Protein AF-A0PVQ9-F1 (afdb_monomer_lite)

Radius of gyration: 26.19 Å; chains: 1; bounding box: 57×42×84 Å

InterPro domains:
  IPR013024 Gamma-glutamyl cyclotransferase-like [cd06661] (8-103)
  IPR017939 Gamma-glutamylcyclotransferase [PTHR12935] (3-142)
  IPR036568 Gamma-glutamyl cyclotransferase-like superfamily [SSF110857] (5-133)
  IPR036661 Luciferase-like domain superfamily [G3DSA:3.20.20.30] (182-345)
  IPR036661 Luciferase-like domain superfamily [SSF51679] (188-334)

Sequence (345 aa):
MLTGRHLYFAYGSNLCVRQMSVRCPDASDPRPAVLSDHDWLINERGVATVEPLTGGQVHGVLWQISDRDLATLDSAEGLPVRYRRDLLCVRTHDGPTTAWVYIDHRITPGPPRPEYLNRVIDGALHHGLPQRWIDFLHRWDPVHWLQPVSAAASGAGPQSLSALLSEPGLSEISQLRSRFGFLAIHGGGARVDYLEHMTAYVKQHHPTVPILIAGNGNRVMTLAAQQANIVGLTGSNVHGADDPLAERVDFVRRAAGDRFDALELNLAITALPNEGETAPDLAMTRRYAPELSDEQILALHSVLGGSPREIADTLAGYRDIYGVTSFTVQDNHLDNFAKVIAELR

Structure (mmCIF, N/CA/C/O backbone):
data_AF-A0PVQ9-F1
#
_entry.id   AF-A0PVQ9-F1
#
loop_
_atom_site.group_PDB
_atom_site.id
_atom_site.type_symbol
_atom_site.label_atom_id
_atom_site.label_alt_id
_atom_site.label_comp_id
_atom_site.label_asym_id
_atom_site.label_entity_id
_atom_site.label_seq_id
_atom_site.pdbx_PDB_ins_code
_atom_site.Cartn_x
_atom_site.Cartn_y
_atom_site.Cartn_z
_atom_site.occupancy
_atom_site.B_iso_or_equiv
_atom_site.auth_seq_id
_atom_site.auth_comp_id
_atom_site.auth_asym_id
_atom_site.auth_atom_id
_atom_site.pdbx_PDB_model_num
ATOM 1 N N . MET A 1 1 ? 29.503 -1.578 -45.364 1.00 37.62 1 MET A N 1
ATOM 2 C CA . MET A 1 1 ? 28.743 -2.550 -44.552 1.00 37.62 1 MET A CA 1
ATOM 3 C C . MET A 1 1 ? 27.787 -1.733 -43.706 1.00 37.62 1 MET A C 1
ATOM 5 O O . MET A 1 1 ? 28.258 -0.814 -43.051 1.00 37.62 1 MET A O 1
ATOM 9 N N . LEU A 1 2 ? 26.476 -1.950 -43.828 1.00 40.97 2 LEU A N 1
ATOM 10 C CA . LEU A 1 2 ? 25.479 -1.258 -43.005 1.00 40.97 2 LEU A CA 1
ATOM 11 C C . LEU A 1 2 ? 25.739 -1.651 -41.547 1.00 40.97 2 LEU A C 1
ATOM 13 O O . LEU A 1 2 ? 25.595 -2.819 -41.203 1.00 40.97 2 LEU A O 1
ATOM 17 N N . THR A 1 3 ? 26.213 -0.712 -40.734 1.00 55.31 3 THR A N 1
ATOM 18 C CA . THR A 1 3 ? 26.362 -0.898 -39.290 1.00 55.31 3 THR A CA 1
ATOM 19 C C . THR A 1 3 ? 24.981 -1.168 -38.703 1.00 55.31 3 THR A C 1
ATOM 21 O O . THR A 1 3 ? 24.054 -0.388 -38.937 1.00 55.31 3 THR A O 1
ATOM 24 N N . GLY A 1 4 ? 24.815 -2.287 -37.993 1.00 68.75 4 GLY A N 1
ATOM 25 C CA . GLY A 1 4 ? 23.556 -2.613 -37.339 1.00 68.75 4 GLY A CA 1
ATOM 26 C C . GLY A 1 4 ? 23.240 -1.526 -36.319 1.00 68.75 4 GLY A C 1
ATOM 27 O O . GLY A 1 4 ? 24.025 -1.281 -35.401 1.00 68.75 4 GLY A O 1
ATOM 28 N N . ARG A 1 5 ? 22.124 -0.818 -36.514 1.00 85.56 5 ARG A N 1
ATOM 29 C CA . ARG A 1 5 ? 21.585 0.102 -35.512 1.00 85.56 5 ARG A CA 1
ATOM 30 C C . ARG A 1 5 ? 20.538 -0.635 -34.701 1.00 85.56 5 ARG A C 1
ATOM 32 O O . ARG A 1 5 ? 19.573 -1.154 -35.258 1.00 85.56 5 ARG A O 1
ATOM 39 N N . HIS A 1 6 ? 20.729 -0.646 -33.392 1.00 91.94 6 HIS A N 1
ATOM 40 C CA . HIS A 1 6 ? 19.821 -1.264 -32.439 1.00 91.94 6 HIS A CA 1
ATOM 41 C C . HIS A 1 6 ? 19.054 -0.197 -31.682 1.00 91.94 6 HIS A C 1
ATOM 43 O O . HIS A 1 6 ? 19.597 0.858 -31.359 1.00 91.94 6 HIS A O 1
ATOM 49 N N . LEU A 1 7 ? 17.800 -0.500 -31.362 1.00 95.38 7 LEU A N 1
ATOM 50 C CA . LEU A 1 7 ? 17.018 0.293 -30.427 1.00 95.38 7 LEU A CA 1
ATOM 51 C C . LEU A 1 7 ? 17.263 -0.234 -29.017 1.00 95.38 7 LEU A C 1
ATOM 53 O O . LEU A 1 7 ? 17.095 -1.425 -28.762 1.00 95.38 7 LEU A O 1
ATOM 57 N N . TYR A 1 8 ? 17.656 0.653 -28.111 1.00 95.38 8 TYR A N 1
ATOM 58 C CA . TYR A 1 8 ? 17.901 0.349 -26.706 1.00 95.38 8 TYR A CA 1
ATOM 59 C C . TYR A 1 8 ? 17.054 1.270 -25.830 1.00 95.38 8 TYR A C 1
ATOM 61 O O . TYR A 1 8 ? 17.114 2.490 -25.963 1.00 95.38 8 TYR A O 1
ATOM 69 N N . PHE A 1 9 ? 16.256 0.690 -24.937 1.00 97.25 9 PHE A N 1
ATOM 70 C CA . PHE A 1 9 ? 15.417 1.439 -24.009 1.00 97.25 9 PHE A CA 1
ATOM 71 C C . PHE A 1 9 ? 16.100 1.565 -22.643 1.00 97.25 9 PHE A C 1
ATOM 73 O O . PHE A 1 9 ? 16.281 0.586 -21.916 1.00 97.25 9 PHE A O 1
ATOM 80 N N . ALA A 1 10 ? 16.460 2.796 -22.290 1.00 96.50 10 ALA A N 1
ATOM 81 C CA . ALA A 1 10 ? 17.047 3.157 -21.012 1.00 96.50 10 ALA A CA 1
ATOM 82 C C . ALA A 1 10 ? 15.968 3.640 -20.036 1.00 96.50 10 ALA A C 1
ATOM 84 O O . ALA A 1 10 ? 15.210 4.556 -20.344 1.00 96.50 10 ALA A O 1
ATOM 85 N N . TYR A 1 11 ? 15.951 3.072 -18.832 1.00 95.00 11 TYR A N 1
ATOM 86 C CA . TYR A 1 11 ? 15.034 3.449 -17.746 1.00 95.00 11 TYR A CA 1
ATOM 87 C C . TYR A 1 11 ? 15.757 3.685 -16.402 1.00 95.00 11 TYR A C 1
ATOM 89 O O . TYR A 1 11 ? 15.131 4.002 -15.396 1.00 95.00 11 TYR A O 1
ATOM 97 N N . GLY A 1 12 ? 17.080 3.495 -16.364 1.00 93.62 12 GLY A N 1
ATOM 98 C CA . GLY A 1 12 ? 17.934 3.671 -15.184 1.00 93.62 12 GLY A CA 1
ATOM 99 C C . GLY A 1 12 ? 19.002 4.742 -15.406 1.00 93.62 12 GLY A C 1
ATOM 100 O O . GLY A 1 12 ? 18.769 5.746 -16.069 1.00 93.62 12 GLY A O 1
ATOM 101 N N . SER A 1 13 ? 20.219 4.531 -14.899 1.00 92.00 13 SER A N 1
ATOM 102 C CA . SER A 1 13 ? 21.301 5.532 -14.995 1.00 92.00 13 SER A CA 1
ATOM 103 C C . SER A 1 13 ? 21.714 5.900 -16.429 1.00 92.00 13 SER A C 1
ATOM 105 O O . SER A 1 13 ? 22.259 6.980 -16.646 1.00 92.00 13 SER A O 1
ATOM 107 N N . ASN A 1 14 ? 21.421 5.044 -17.414 1.00 93.94 14 ASN A N 1
ATOM 108 C CA . ASN A 1 14 ? 21.616 5.323 -18.842 1.00 93.94 14 ASN A CA 1
ATOM 109 C C . ASN A 1 14 ? 20.605 6.354 -19.408 1.00 93.94 14 ASN A C 1
ATOM 111 O O . ASN A 1 14 ? 20.665 6.675 -20.588 1.00 93.94 14 ASN A O 1
ATOM 115 N N . LEU A 1 15 ? 19.704 6.911 -18.588 1.00 94.25 15 LEU A N 1
ATOM 116 C CA . LEU A 1 15 ? 18.987 8.156 -18.903 1.00 94.25 15 LEU A CA 1
ATOM 117 C C . LEU A 1 15 ? 19.916 9.381 -18.887 1.00 94.25 15 LEU A C 1
ATOM 119 O O . LEU A 1 15 ? 19.608 10.406 -19.481 1.00 94.25 15 LEU A O 1
ATOM 123 N N . CYS A 1 16 ? 21.055 9.309 -18.196 1.00 93.06 16 CYS A N 1
ATOM 124 C CA . CYS A 1 16 ? 22.006 10.410 -18.146 1.00 93.06 16 CYS A CA 1
ATOM 125 C C . CYS A 1 16 ? 22.811 10.494 -19.448 1.00 93.06 16 CYS A C 1
ATOM 127 O O . CYS A 1 16 ? 23.634 9.621 -19.738 1.00 93.06 16 CYS A O 1
ATOM 129 N N . VAL A 1 17 ? 22.652 11.599 -20.182 1.00 89.12 17 VAL A N 1
ATOM 130 C CA . VAL A 1 17 ? 23.348 11.851 -21.456 1.00 89.12 17 VAL A CA 1
ATOM 131 C C . VAL A 1 17 ? 24.867 11.774 -21.315 1.00 89.12 17 VAL A C 1
ATOM 133 O O . VAL A 1 17 ? 25.523 11.151 -22.141 1.00 89.12 17 VAL A O 1
ATOM 136 N N . ARG A 1 18 ? 25.440 12.330 -20.239 1.00 88.50 18 ARG A N 1
ATOM 137 C CA . ARG A 1 18 ? 26.892 12.271 -19.990 1.00 88.50 18 ARG A CA 1
ATOM 138 C C . ARG A 1 18 ? 27.385 10.838 -19.784 1.00 88.50 18 ARG A C 1
ATOM 140 O O . ARG A 1 18 ? 28.493 10.501 -20.189 1.00 88.50 18 ARG A O 1
ATOM 147 N N . GLN A 1 19 ? 26.584 9.992 -19.135 1.00 89.56 19 GLN A N 1
ATOM 148 C CA . GLN A 1 19 ? 26.927 8.581 -18.968 1.00 89.56 19 GLN A CA 1
ATOM 149 C C . GLN A 1 19 ? 26.836 7.845 -20.309 1.00 89.56 19 GLN A C 1
ATOM 151 O O . GLN A 1 19 ? 27.743 7.082 -20.648 1.00 89.56 19 GLN A O 1
ATOM 156 N N . MET A 1 20 ? 25.779 8.109 -21.083 1.00 90.75 20 MET A N 1
ATOM 157 C CA . MET A 1 20 ? 25.599 7.532 -22.413 1.00 90.75 20 MET A CA 1
ATOM 158 C C . MET A 1 20 ? 26.705 7.947 -23.377 1.00 90.75 20 MET A C 1
ATOM 160 O O . MET A 1 20 ? 27.266 7.074 -24.018 1.00 90.75 20 MET A O 1
ATOM 164 N N . SER A 1 21 ? 27.124 9.213 -23.411 1.00 88.81 21 SER A N 1
ATOM 165 C CA . SER A 1 21 ? 28.190 9.666 -24.316 1.00 88.81 21 SER A CA 1
ATOM 166 C C . SER A 1 21 ? 29.549 9.014 -24.038 1.00 88.81 21 SER A C 1
ATOM 168 O O . SER A 1 21 ? 30.386 8.927 -24.929 1.00 88.81 21 SER A O 1
ATOM 170 N N . VAL A 1 22 ? 29.793 8.577 -22.795 1.00 87.50 22 VAL A N 1
ATOM 171 C CA . VAL A 1 22 ? 31.022 7.858 -22.417 1.00 87.50 22 VAL A CA 1
ATOM 172 C C . VAL A 1 22 ? 30.920 6.368 -22.748 1.00 87.50 22 VAL A C 1
ATOM 174 O O . VAL A 1 22 ? 31.890 5.786 -23.226 1.00 87.50 22 VAL A O 1
ATOM 177 N N . ARG A 1 23 ? 29.770 5.737 -22.474 1.00 87.25 23 ARG A N 1
ATOM 178 C CA . ARG A 1 23 ? 29.569 4.291 -22.684 1.00 87.25 23 ARG A CA 1
ATOM 179 C C . ARG A 1 23 ? 29.274 3.928 -24.138 1.00 87.25 23 ARG A C 1
ATOM 181 O O . ARG A 1 23 ? 29.694 2.871 -24.586 1.00 87.25 23 ARG A O 1
ATOM 188 N N . CYS A 1 24 ? 28.512 4.774 -24.817 1.00 89.38 24 CYS A N 1
ATOM 189 C CA . CYS A 1 24 ? 27.981 4.585 -26.161 1.00 89.38 24 CYS A CA 1
ATOM 190 C C . CYS A 1 24 ? 28.182 5.876 -26.978 1.00 89.38 24 CYS A C 1
ATOM 192 O O . CYS A 1 24 ? 27.248 6.672 -27.109 1.00 89.38 24 CYS A O 1
ATOM 194 N N . PRO A 1 25 ? 29.401 6.152 -27.473 1.00 89.25 25 PRO A N 1
ATOM 195 C CA . PRO A 1 25 ? 29.693 7.384 -28.206 1.00 89.25 25 PRO A CA 1
ATOM 196 C C . PRO A 1 25 ? 28.908 7.538 -29.515 1.00 89.25 25 PRO A C 1
ATOM 198 O O . PRO A 1 25 ? 28.741 8.664 -29.980 1.00 89.25 25 PRO A O 1
ATOM 201 N N . ASP A 1 26 ? 28.418 6.436 -30.097 1.00 89.31 26 ASP A N 1
ATOM 202 C CA . ASP A 1 26 ? 27.620 6.447 -31.326 1.00 89.31 26 ASP A CA 1
ATOM 203 C C . ASP A 1 26 ? 26.106 6.556 -31.037 1.00 89.31 26 ASP A C 1
ATOM 205 O O . ASP A 1 26 ? 25.295 6.568 -31.973 1.00 89.31 26 ASP A O 1
ATOM 209 N N . ALA A 1 27 ? 25.703 6.626 -29.759 1.00 91.31 27 ALA A N 1
ATOM 210 C CA . ALA A 1 27 ? 24.305 6.738 -29.361 1.00 91.31 27 ALA A CA 1
ATOM 211 C C . ALA A 1 27 ? 23.666 8.017 -29.918 1.00 91.31 27 ALA A C 1
ATOM 213 O O . ALA A 1 27 ? 24.180 9.125 -29.762 1.00 91.31 27 ALA A O 1
ATOM 214 N N . SER A 1 28 ? 22.508 7.869 -30.557 1.00 91.88 28 SER A N 1
ATOM 215 C CA . SER A 1 28 ? 21.803 8.970 -31.215 1.00 91.88 28 SER A CA 1
ATOM 216 C C . SER A 1 28 ? 20.285 8.837 -31.096 1.00 91.88 28 SER A C 1
ATOM 218 O O . SER A 1 28 ? 19.778 7.807 -30.652 1.00 91.88 28 SER A O 1
ATOM 220 N N . ASP A 1 29 ? 19.573 9.897 -31.491 1.00 90.81 29 ASP A N 1
ATOM 221 C CA . ASP A 1 29 ? 18.105 9.949 -31.556 1.00 90.81 29 ASP A CA 1
ATOM 222 C C . ASP A 1 29 ? 17.390 9.552 -30.240 1.00 90.81 29 ASP A C 1
ATOM 224 O O . ASP A 1 29 ? 16.566 8.634 -30.243 1.00 90.81 29 ASP A O 1
ATOM 228 N N . PRO A 1 30 ? 17.703 10.199 -29.093 1.00 94.25 30 PRO A N 1
ATOM 229 C CA . PRO A 1 30 ? 16.995 9.933 -27.847 1.00 94.25 30 PRO A CA 1
ATOM 230 C C . PRO A 1 30 ? 15.533 10.363 -27.950 1.00 94.25 30 PRO A C 1
ATOM 232 O O . PRO A 1 30 ? 15.232 11.549 -28.093 1.00 94.25 30 PRO A O 1
ATOM 235 N N . ARG A 1 31 ? 14.616 9.405 -27.814 1.00 95.25 31 ARG A N 1
ATOM 236 C CA . ARG A 1 31 ? 13.168 9.654 -27.848 1.00 95.25 31 ARG A CA 1
ATOM 237 C C . ARG A 1 31 ? 12.493 9.146 -26.575 1.00 95.25 31 ARG A C 1
ATOM 239 O O . ARG A 1 31 ? 12.709 7.987 -26.217 1.00 95.25 31 ARG A O 1
ATOM 246 N N . PRO A 1 32 ? 11.651 9.948 -25.897 1.00 96.94 32 PRO A N 1
ATOM 247 C CA . PRO A 1 32 ? 10.835 9.454 -24.795 1.00 96.94 32 PRO A CA 1
ATOM 248 C C . PRO A 1 32 ? 9.978 8.259 -25.223 1.00 96.94 32 PRO A C 1
ATOM 250 O O . PRO A 1 32 ? 9.349 8.268 -26.286 1.00 96.94 32 PRO A O 1
ATOM 253 N N . ALA A 1 33 ? 9.957 7.228 -24.387 1.00 97.00 33 ALA A N 1
ATOM 254 C CA . ALA A 1 33 ? 9.218 6.001 -24.633 1.00 97.00 33 ALA A CA 1
ATOM 255 C C . ALA A 1 33 ? 8.662 5.425 -23.325 1.00 97.00 33 ALA A C 1
ATOM 257 O O . ALA A 1 33 ? 9.122 5.758 -22.229 1.00 97.00 33 ALA A O 1
ATOM 258 N N . VAL A 1 34 ? 7.665 4.552 -23.446 1.00 96.81 34 VAL A N 1
ATOM 259 C CA . VAL A 1 34 ? 7.022 3.885 -22.310 1.00 96.81 34 VAL A CA 1
ATOM 260 C C . VAL A 1 34 ? 7.050 2.379 -22.508 1.00 96.81 34 VAL A C 1
ATOM 262 O O . VAL A 1 34 ? 6.539 1.870 -23.507 1.00 96.81 34 VAL A O 1
ATOM 265 N N . LEU A 1 35 ? 7.601 1.664 -21.534 1.00 95.38 35 LEU A N 1
ATOM 266 C CA . LEU A 1 35 ? 7.449 0.221 -21.416 1.00 95.38 35 LEU A CA 1
ATOM 267 C C . LEU A 1 35 ? 6.167 -0.058 -20.621 1.00 95.38 35 LEU A C 1
ATOM 269 O O . LEU A 1 35 ? 6.034 0.375 -19.479 1.00 95.38 35 LEU A O 1
ATOM 273 N N . SER A 1 36 ? 5.201 -0.717 -21.260 1.00 88.38 36 SER A N 1
ATOM 274 C CA . SER A 1 36 ? 3.925 -1.086 -20.628 1.00 88.38 36 SER A CA 1
ATOM 275 C C . SER A 1 36 ? 4.041 -2.434 -19.923 1.00 88.38 36 SER A C 1
ATOM 277 O O . SER A 1 36 ? 4.928 -3.223 -20.246 1.00 88.38 36 SER A O 1
ATOM 279 N N . ASP A 1 37 ? 3.137 -2.691 -18.985 1.00 79.94 37 ASP A N 1
ATOM 280 C CA . ASP A 1 37 ? 3.034 -3.941 -18.229 1.00 79.94 37 ASP A CA 1
ATOM 281 C C . ASP A 1 37 ? 4.299 -4.285 -17.428 1.00 79.94 37 ASP A C 1
ATOM 283 O O . ASP A 1 37 ? 4.634 -5.454 -17.239 1.00 79.94 37 ASP A O 1
ATOM 287 N N . HIS A 1 38 ? 5.009 -3.252 -16.965 1.00 86.12 38 HIS A N 1
ATOM 288 C CA . HIS A 1 38 ? 6.195 -3.376 -16.122 1.00 86.12 38 HIS A CA 1
ATOM 289 C C . HIS A 1 38 ? 6.175 -2.352 -14.982 1.00 86.12 38 HIS A C 1
ATOM 291 O O . HIS A 1 38 ? 5.623 -1.259 -15.131 1.00 86.12 38 HIS A O 1
ATOM 297 N N . ASP A 1 39 ? 6.810 -2.705 -13.867 1.00 85.19 39 ASP A N 1
ATOM 298 C CA . ASP A 1 39 ? 7.117 -1.807 -12.753 1.00 85.19 39 ASP A CA 1
ATOM 299 C C . ASP A 1 39 ? 8.608 -1.450 -12.727 1.00 85.19 39 ASP A C 1
ATOM 301 O O . ASP A 1 39 ? 9.427 -2.132 -13.348 1.00 85.19 39 ASP A O 1
ATOM 305 N N . TRP A 1 40 ? 8.959 -0.383 -12.011 1.00 90.44 40 TRP A N 1
ATOM 306 C CA . TRP A 1 40 ? 10.333 0.087 -11.833 1.00 90.44 40 TRP A CA 1
ATOM 307 C C . TRP A 1 40 ? 10.693 0.132 -10.355 1.00 90.44 40 TRP A C 1
ATOM 309 O O . TRP A 1 40 ? 9.954 0.694 -9.545 1.00 90.44 40 TRP A O 1
ATOM 319 N N . LEU A 1 41 ? 11.870 -0.390 -10.014 1.00 83.94 41 LEU A N 1
ATOM 320 C CA . LEU A 1 41 ? 12.372 -0.373 -8.643 1.00 83.94 41 LEU A CA 1
ATOM 321 C C . LEU A 1 41 ? 13.888 -0.205 -8.582 1.00 83.94 41 LEU A C 1
ATOM 323 O O . LEU A 1 41 ? 14.602 -0.520 -9.538 1.00 83.94 41 LEU A O 1
ATOM 327 N N . ILE A 1 42 ? 14.388 0.236 -7.426 1.00 83.00 42 ILE A N 1
ATOM 328 C CA . ILE A 1 42 ? 15.803 0.122 -7.062 1.00 83.00 42 ILE A CA 1
ATOM 329 C C . ILE A 1 42 ? 16.006 -1.181 -6.292 1.00 83.00 42 ILE A C 1
ATOM 331 O O . ILE A 1 42 ? 15.412 -1.373 -5.233 1.00 83.00 42 ILE A O 1
ATOM 335 N N . ASN A 1 43 ? 16.856 -2.069 -6.806 1.00 77.56 43 ASN A N 1
ATOM 336 C CA . ASN A 1 43 ? 17.079 -3.374 -6.192 1.00 77.56 43 ASN A CA 1
ATOM 337 C C . ASN A 1 43 ? 18.097 -3.338 -5.042 1.00 77.56 43 ASN A C 1
ATOM 339 O O . ASN A 1 43 ? 18.654 -2.290 -4.716 1.00 77.56 43 ASN A O 1
ATOM 343 N N . GLU A 1 44 ? 18.407 -4.491 -4.447 1.00 73.88 44 GLU A N 1
ATOM 344 C CA . GLU A 1 44 ? 19.254 -4.604 -3.258 1.00 73.88 44 GLU A CA 1
ATOM 345 C C . GLU A 1 44 ? 20.698 -4.147 -3.501 1.00 73.88 44 GLU A C 1
ATOM 347 O O . GLU A 1 44 ? 21.451 -3.895 -2.562 1.00 73.88 44 GLU A O 1
ATOM 352 N N . ARG A 1 45 ? 21.106 -4.015 -4.769 1.00 81.06 45 ARG A N 1
ATOM 353 C CA . ARG A 1 45 ? 22.410 -3.456 -5.140 1.00 81.06 45 ARG A CA 1
ATOM 354 C C . ARG A 1 45 ? 22.382 -1.935 -5.257 1.00 81.06 45 ARG A C 1
ATOM 356 O O . ARG A 1 45 ? 23.433 -1.364 -5.557 1.00 81.06 45 ARG A O 1
ATOM 363 N N . GLY A 1 46 ? 21.229 -1.298 -5.085 1.00 80.88 46 GLY A N 1
ATOM 364 C CA . GLY A 1 46 ? 21.018 0.139 -5.200 1.00 80.88 46 GLY A CA 1
ATOM 365 C C . GLY A 1 46 ? 21.001 0.659 -6.639 1.00 80.88 46 GLY A C 1
ATOM 366 O O . GLY A 1 46 ? 21.438 1.787 -6.876 1.00 80.88 46 GLY A O 1
ATOM 367 N N . VAL A 1 47 ? 20.558 -0.162 -7.602 1.00 87.50 47 VAL A N 1
ATOM 368 C CA . VAL A 1 47 ? 20.424 0.197 -9.027 1.00 87.50 47 VAL A CA 1
ATOM 369 C C . VAL A 1 47 ? 19.032 -0.144 -9.562 1.00 87.50 47 VAL A C 1
ATOM 371 O O . VAL A 1 47 ? 18.359 -1.014 -9.018 1.00 87.50 47 VAL A O 1
ATOM 374 N N . ALA A 1 48 ? 18.613 0.528 -10.635 1.00 90.00 48 ALA A N 1
ATOM 375 C CA . ALA A 1 48 ? 17.307 0.328 -11.251 1.00 90.00 48 ALA A CA 1
ATOM 376 C C . ALA A 1 48 ? 17.183 -1.034 -11.953 1.00 90.00 48 ALA A C 1
ATOM 378 O O . ALA A 1 48 ? 18.124 -1.495 -12.612 1.00 90.00 48 ALA A O 1
ATOM 379 N N . THR A 1 49 ? 15.995 -1.625 -11.864 1.00 88.94 49 THR A N 1
ATOM 380 C CA . THR A 1 49 ? 15.541 -2.755 -12.683 1.00 88.94 49 THR A CA 1
ATOM 381 C C . THR A 1 49 ? 14.050 -2.603 -13.008 1.00 88.94 49 THR A C 1
ATOM 383 O O . THR A 1 49 ? 13.378 -1.736 -12.443 1.00 88.94 49 THR A O 1
ATOM 386 N N . VAL A 1 50 ? 13.544 -3.440 -13.915 1.00 86.00 50 VAL A N 1
ATOM 387 C CA . VAL A 1 50 ? 12.112 -3.563 -14.212 1.00 86.00 50 VAL A CA 1
ATOM 388 C C . VAL A 1 50 ? 11.633 -4.993 -14.023 1.00 86.00 50 VAL A C 1
ATOM 390 O O . VAL A 1 50 ? 12.375 -5.941 -14.278 1.00 86.00 50 VAL A O 1
ATOM 393 N N . GLU A 1 51 ? 10.377 -5.156 -13.630 1.00 85.81 51 GLU A N 1
ATOM 394 C CA . GLU A 1 51 ? 9.731 -6.466 -13.534 1.00 85.81 51 GLU A CA 1
ATOM 395 C C . GLU A 1 51 ? 8.326 -6.443 -14.145 1.00 85.81 51 GLU A C 1
ATOM 397 O O . GLU A 1 51 ? 7.721 -5.372 -14.209 1.00 85.81 51 GLU A O 1
ATOM 402 N N . PRO A 1 52 ? 7.794 -7.583 -14.619 1.00 75.94 52 PRO A N 1
ATOM 403 C CA . PRO A 1 52 ? 6.444 -7.636 -15.170 1.00 75.94 52 PRO A CA 1
ATOM 404 C C . PRO A 1 52 ? 5.381 -7.214 -14.144 1.00 75.94 52 PRO A C 1
ATOM 406 O O . PRO A 1 52 ? 5.285 -7.786 -13.061 1.00 75.94 52 PRO A O 1
ATOM 409 N N . LEU A 1 53 ? 4.539 -6.252 -14.518 1.00 73.88 53 LEU A N 1
ATOM 410 C CA . LEU A 1 53 ? 3.388 -5.789 -13.745 1.00 73.88 53 LEU A CA 1
ATOM 411 C C . LEU A 1 53 ? 2.304 -5.288 -14.700 1.00 73.88 53 LEU A C 1
ATOM 413 O O . LEU A 1 53 ? 2.398 -4.173 -15.210 1.00 73.88 53 LEU A O 1
ATOM 417 N N . THR A 1 54 ? 1.243 -6.067 -14.898 1.00 70.12 54 THR A N 1
ATOM 418 C CA . THR A 1 54 ? 0.121 -5.692 -15.772 1.00 70.12 54 THR A CA 1
ATOM 419 C C . THR A 1 54 ? -0.458 -4.323 -15.405 1.00 70.12 54 THR A C 1
ATOM 421 O O . THR A 1 54 ? -0.801 -4.068 -14.248 1.00 70.12 54 THR A O 1
ATOM 424 N N . GLY A 1 55 ? -0.583 -3.438 -16.395 1.00 70.38 55 GLY A N 1
ATOM 425 C CA . GLY A 1 55 ? -1.048 -2.060 -16.216 1.00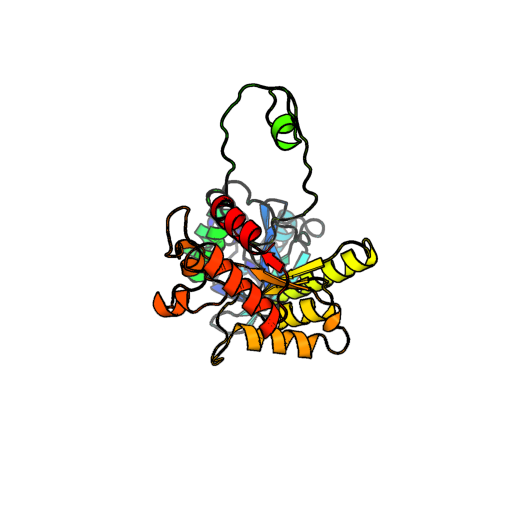 70.38 55 GLY A CA 1
ATOM 426 C C . GLY A 1 55 ? 0.008 -1.081 -15.683 1.00 70.38 55 GLY A C 1
ATOM 427 O O . GLY A 1 55 ? -0.251 0.124 -15.657 1.00 70.38 55 GLY A O 1
ATOM 428 N N . GLY A 1 56 ? 1.193 -1.564 -15.300 1.00 71.12 56 GLY A N 1
ATOM 429 C CA . GLY A 1 56 ? 2.351 -0.740 -14.964 1.00 71.12 56 GLY A CA 1
ATOM 430 C C . GLY A 1 56 ? 2.908 -0.002 -16.185 1.00 71.12 56 GLY A C 1
ATOM 431 O O . GLY A 1 56 ? 2.745 -0.435 -17.330 1.00 71.12 56 GLY A O 1
ATOM 432 N N . GLN A 1 57 ? 3.544 1.145 -15.952 1.00 87.56 57 GLN A N 1
ATOM 433 C CA . GLN A 1 57 ? 4.175 1.947 -17.000 1.00 87.56 57 GLN A CA 1
ATOM 434 C C . GLN A 1 57 ? 5.523 2.461 -16.516 1.00 87.56 57 GLN A C 1
ATOM 436 O O . GLN A 1 57 ? 5.584 3.270 -15.591 1.00 87.56 57 GLN A O 1
ATOM 441 N N . VAL A 1 58 ? 6.591 2.051 -17.195 1.00 92.94 58 VAL A N 1
ATOM 442 C CA . VAL A 1 58 ? 7.942 2.558 -16.953 1.00 92.94 58 VAL A CA 1
ATOM 443 C C . VAL A 1 58 ? 8.280 3.573 -18.031 1.00 92.94 58 VAL A C 1
ATOM 445 O O . VAL A 1 58 ? 8.339 3.241 -19.217 1.00 92.94 58 VAL A O 1
ATOM 448 N N . HIS A 1 59 ? 8.500 4.822 -17.625 1.00 96.31 59 HIS A N 1
ATOM 449 C CA . HIS A 1 59 ? 8.935 5.873 -18.538 1.00 96.31 59 HIS A CA 1
ATOM 450 C C . HIS A 1 59 ? 10.460 5.860 -18.673 1.00 96.31 59 HIS A C 1
ATOM 452 O O . HIS A 1 59 ? 11.193 5.773 -17.688 1.00 96.31 59 HIS A O 1
ATOM 458 N N . GLY A 1 60 ? 10.934 5.976 -19.908 1.00 97.19 60 GLY A N 1
ATOM 459 C CA . GLY A 1 60 ? 12.354 5.982 -20.219 1.00 97.19 60 GLY A CA 1
ATOM 460 C C . GLY A 1 60 ? 12.643 6.611 -21.575 1.00 97.19 60 GLY A C 1
ATOM 461 O O . GLY A 1 60 ? 11.811 7.323 -22.140 1.00 97.19 60 GLY A O 1
ATOM 462 N N . VAL A 1 61 ? 13.835 6.347 -22.100 1.00 97.25 61 VAL A N 1
ATOM 463 C CA . VAL A 1 61 ? 14.325 6.921 -23.356 1.00 97.25 61 VAL A CA 1
ATOM 464 C C . VAL A 1 61 ? 14.827 5.820 -24.268 1.00 97.25 61 VAL A C 1
ATOM 466 O O . VAL A 1 61 ? 15.602 4.955 -23.863 1.00 97.25 61 VAL A O 1
ATOM 469 N N . LEU A 1 62 ? 14.383 5.869 -25.514 1.00 96.31 62 LEU A N 1
ATOM 470 C CA . LEU A 1 62 ? 14.835 5.012 -26.588 1.00 96.31 62 LEU A CA 1
ATOM 471 C C . LEU A 1 62 ? 16.032 5.653 -27.291 1.00 96.31 62 LEU A C 1
ATOM 473 O O . LEU A 1 62 ? 15.926 6.777 -27.769 1.00 96.31 62 LEU A O 1
ATOM 477 N N . TRP A 1 63 ? 17.136 4.921 -27.375 1.00 95.31 63 TRP A N 1
ATOM 478 C CA . TRP A 1 63 ? 18.359 5.308 -28.070 1.00 95.31 63 TRP A CA 1
ATOM 479 C C . TRP A 1 63 ? 18.579 4.432 -29.301 1.00 95.31 63 TRP A C 1
ATOM 481 O O . TRP A 1 63 ? 18.298 3.233 -29.268 1.00 95.31 63 TRP A O 1
ATOM 491 N N . GLN A 1 64 ? 19.147 5.008 -30.360 1.00 94.69 64 GLN A N 1
ATOM 492 C CA . GLN A 1 64 ? 19.764 4.252 -31.449 1.00 94.69 64 GLN A CA 1
ATOM 493 C C . GLN A 1 64 ? 21.251 4.061 -31.148 1.00 94.69 64 GLN A C 1
ATOM 495 O O . GLN A 1 64 ? 21.972 5.050 -31.032 1.00 94.69 64 GLN A O 1
ATOM 500 N N . ILE A 1 65 ? 21.717 2.815 -31.050 1.00 93.31 65 ILE A N 1
ATOM 501 C CA . ILE A 1 65 ? 23.118 2.477 -30.741 1.00 93.31 65 ILE A CA 1
ATOM 502 C C . ILE A 1 65 ? 23.726 1.554 -31.803 1.00 93.31 65 ILE A C 1
ATOM 504 O O . ILE A 1 65 ? 23.009 0.801 -32.465 1.00 93.31 65 ILE A O 1
ATOM 508 N N . SER A 1 66 ? 25.047 1.620 -31.984 1.00 91.75 66 SER A N 1
ATOM 509 C CA . SER A 1 66 ? 25.787 0.747 -32.905 1.00 91.75 66 SER A CA 1
ATOM 510 C C . SER A 1 66 ? 26.015 -0.651 -32.311 1.00 91.75 66 SER A C 1
ATOM 512 O O . SER A 1 66 ? 25.920 -0.846 -31.100 1.00 91.75 66 SER A O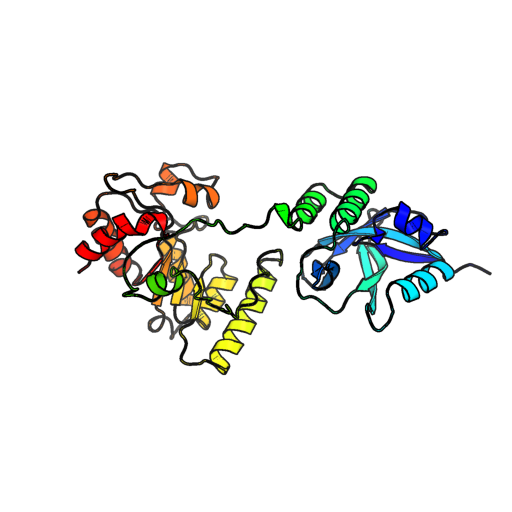 1
ATOM 514 N N . ASP A 1 67 ? 26.375 -1.633 -33.145 1.00 88.94 67 ASP A N 1
ATOM 515 C CA . ASP A 1 67 ? 26.807 -2.966 -32.681 1.00 88.94 67 ASP A CA 1
ATOM 516 C C . ASP A 1 67 ? 27.947 -2.889 -31.644 1.00 88.94 67 ASP A C 1
ATOM 518 O O . ASP A 1 67 ? 27.986 -3.654 -30.678 1.00 88.94 67 ASP A O 1
ATOM 522 N N . ARG A 1 68 ? 28.872 -1.935 -31.826 1.00 88.25 68 ARG A N 1
ATOM 523 C CA . ARG A 1 68 ? 30.003 -1.695 -30.919 1.00 88.25 68 ARG A CA 1
ATOM 524 C C . ARG A 1 68 ? 29.532 -1.196 -29.554 1.00 88.25 68 ARG A C 1
ATOM 526 O O . ARG A 1 68 ? 30.013 -1.674 -28.525 1.00 88.25 68 ARG A O 1
ATOM 533 N N . ASP A 1 69 ? 28.610 -0.242 -29.548 1.00 88.69 69 ASP A N 1
ATOM 534 C CA . ASP A 1 69 ? 28.045 0.323 -28.324 1.00 88.69 69 ASP A CA 1
ATOM 535 C C . ASP A 1 69 ? 27.209 -0.716 -27.575 1.00 88.69 69 ASP A C 1
ATOM 537 O O . ASP A 1 69 ? 27.333 -0.848 -26.359 1.00 88.69 69 ASP A O 1
ATOM 541 N N . LEU A 1 70 ? 26.439 -1.534 -28.300 1.00 85.38 70 LEU A N 1
ATOM 542 C CA . LEU A 1 70 ? 25.684 -2.641 -27.716 1.00 85.38 70 LEU A CA 1
ATOM 543 C C . LEU A 1 70 ? 26.613 -3.661 -27.035 1.00 85.38 70 LEU A C 1
ATOM 545 O O . LEU A 1 70 ? 26.369 -4.038 -25.890 1.00 85.38 70 LEU A O 1
ATOM 549 N N . ALA A 1 71 ? 27.719 -4.048 -27.679 1.00 84.12 71 ALA A N 1
ATOM 550 C CA . ALA A 1 71 ? 28.725 -4.922 -27.067 1.00 84.12 71 ALA A CA 1
ATOM 551 C C . ALA A 1 71 ? 29.399 -4.279 -25.835 1.00 84.12 71 ALA A C 1
ATOM 553 O O . ALA A 1 71 ? 29.741 -4.963 -24.867 1.00 84.12 71 ALA A O 1
ATOM 554 N N . THR A 1 72 ? 29.566 -2.954 -25.846 1.00 83.44 72 THR A N 1
ATOM 555 C CA . THR A 1 72 ? 30.120 -2.198 -24.713 1.00 83.44 72 THR A CA 1
ATOM 556 C C . THR A 1 72 ? 29.146 -2.178 -23.532 1.00 83.44 72 THR A C 1
ATOM 558 O O . THR A 1 72 ? 29.567 -2.388 -22.391 1.00 83.44 72 THR A O 1
ATOM 561 N N . LEU A 1 73 ? 27.844 -2.007 -23.789 1.00 81.50 73 LEU A N 1
ATOM 562 C CA . LEU A 1 73 ? 26.797 -2.155 -22.775 1.00 81.50 73 LEU A CA 1
ATOM 563 C C . LEU A 1 73 ? 26.752 -3.578 -22.220 1.00 81.50 73 LEU A C 1
ATOM 565 O O . LEU A 1 73 ? 26.738 -3.740 -21.005 1.00 81.50 73 LEU A O 1
ATOM 569 N N . ASP A 1 74 ? 26.822 -4.604 -23.070 1.00 81.19 74 ASP A N 1
ATOM 570 C CA . ASP A 1 74 ? 26.826 -6.005 -22.630 1.00 81.19 74 ASP A CA 1
ATOM 571 C C . ASP A 1 74 ? 27.957 -6.287 -21.623 1.00 81.19 74 ASP A C 1
ATOM 573 O O . ASP A 1 74 ? 27.737 -6.929 -20.588 1.00 81.19 74 ASP A O 1
ATOM 577 N N . SER A 1 75 ? 29.155 -5.748 -21.881 1.00 75.25 75 SER A N 1
ATOM 578 C CA . SER A 1 75 ? 30.297 -5.858 -20.968 1.00 75.25 75 SER A CA 1
ATOM 579 C C . SER A 1 75 ? 30.116 -5.043 -19.684 1.00 75.25 75 SER A C 1
ATOM 581 O O . SER A 1 75 ? 30.506 -5.508 -18.613 1.00 75.25 75 SER A O 1
ATOM 583 N N . ALA A 1 76 ? 29.565 -3.829 -19.770 1.00 64.69 76 ALA A N 1
ATOM 584 C CA . ALA A 1 76 ? 29.382 -2.941 -18.621 1.00 64.69 76 ALA A CA 1
ATOM 585 C C . ALA A 1 76 ? 28.278 -3.430 -17.670 1.00 64.69 76 ALA A C 1
ATOM 587 O O . ALA A 1 76 ? 28.412 -3.319 -16.449 1.00 64.69 76 ALA A O 1
ATOM 588 N N . GLU A 1 77 ? 27.208 -3.994 -18.227 1.00 67.81 77 GLU A N 1
ATOM 589 C CA . GLU A 1 77 ? 26.091 -4.572 -17.482 1.00 67.81 77 GLU A CA 1
ATOM 590 C C . GLU A 1 77 ? 26.420 -5.992 -16.979 1.00 67.81 77 GLU A C 1
ATOM 592 O O . GLU A 1 77 ? 25.731 -6.518 -16.110 1.00 67.81 77 GLU A O 1
ATOM 597 N N . GLY A 1 78 ? 27.518 -6.607 -17.439 1.00 59.19 78 GLY A N 1
ATOM 598 C CA . GLY A 1 78 ? 28.009 -7.893 -16.937 1.00 59.19 78 GLY A CA 1
ATOM 599 C C . GLY A 1 78 ? 27.123 -9.073 -17.337 1.00 59.19 78 GLY A C 1
ATOM 600 O O . GLY A 1 78 ? 26.823 -9.933 -16.497 1.00 59.19 78 GLY A O 1
ATOM 601 N N . LEU A 1 79 ? 26.671 -9.099 -18.596 1.00 53.75 79 LEU A N 1
ATOM 602 C CA . LEU A 1 79 ? 25.899 -10.216 -19.145 1.00 53.75 79 LEU A CA 1
ATOM 603 C C . LEU A 1 79 ? 26.699 -11.538 -19.108 1.00 53.75 79 LEU A C 1
ATOM 605 O O . LEU A 1 79 ? 27.913 -11.521 -19.317 1.00 53.75 79 LEU A O 1
ATOM 609 N N . PRO A 1 80 ? 26.042 -12.697 -18.887 1.00 49.47 80 PRO A N 1
ATOM 610 C CA . PRO A 1 80 ? 24.642 -12.884 -18.471 1.00 49.47 80 PRO A CA 1
ATOM 611 C C . PRO A 1 80 ? 24.469 -12.905 -16.937 1.00 49.47 80 PRO A C 1
ATOM 613 O O . PRO A 1 80 ? 23.404 -13.236 -16.424 1.00 49.47 80 PRO A O 1
ATOM 616 N N . VAL A 1 81 ? 25.533 -12.625 -16.177 1.00 54.41 81 VAL A N 1
ATOM 617 C CA . VAL A 1 81 ? 25.589 -12.899 -14.732 1.00 54.41 81 VAL A CA 1
ATOM 618 C C . VAL A 1 81 ? 24.852 -11.839 -13.909 1.00 54.41 81 VAL A C 1
ATOM 620 O O . VAL A 1 81 ? 24.335 -12.131 -12.830 1.00 54.41 81 VAL A O 1
ATOM 623 N N . ARG A 1 82 ? 24.816 -10.587 -14.378 1.00 56.69 82 ARG A N 1
ATOM 624 C CA . ARG A 1 82 ? 24.264 -9.450 -13.620 1.00 56.69 82 ARG A CA 1
ATOM 625 C C . ARG A 1 82 ? 22.963 -8.896 -14.188 1.00 56.69 82 ARG A C 1
ATOM 627 O O . ARG A 1 82 ? 22.120 -8.508 -13.393 1.00 56.69 82 ARG A O 1
ATOM 634 N N . TYR A 1 83 ? 22.800 -8.905 -15.503 1.00 57.72 83 TYR A N 1
ATOM 635 C CA . TYR A 1 83 ? 21.575 -8.530 -16.205 1.00 57.72 83 TYR A CA 1
ATOM 636 C C . TYR A 1 83 ? 21.271 -9.597 -17.266 1.00 57.72 83 TYR A C 1
ATOM 638 O O . TYR A 1 83 ? 22.171 -10.326 -17.688 1.00 57.72 83 TYR A O 1
ATOM 646 N N . ARG A 1 84 ? 20.013 -9.694 -17.697 1.00 78.12 84 ARG A N 1
ATOM 647 C CA . ARG A 1 84 ? 19.620 -10.321 -18.968 1.00 78.12 84 ARG A CA 1
ATOM 648 C C . ARG A 1 84 ? 19.198 -9.238 -19.955 1.00 78.12 84 ARG A C 1
ATOM 650 O O . ARG A 1 84 ? 18.870 -8.132 -19.530 1.00 78.12 84 ARG A O 1
ATOM 657 N N . ARG A 1 85 ? 19.211 -9.542 -21.252 1.00 83.88 85 ARG A N 1
ATOM 658 C CA . ARG A 1 85 ? 18.818 -8.603 -22.308 1.00 83.88 85 ARG A CA 1
ATOM 659 C C . ARG A 1 85 ? 17.634 -9.169 -23.085 1.00 83.88 85 ARG A C 1
ATOM 661 O O . ARG A 1 85 ? 17.800 -10.145 -23.811 1.00 83.88 85 ARG A O 1
ATOM 668 N N . ASP A 1 86 ? 16.483 -8.519 -22.961 1.00 86.38 86 ASP A N 1
ATOM 669 C CA . ASP A 1 86 ? 15.228 -8.954 -23.578 1.00 86.38 86 ASP A CA 1
ATOM 670 C C . ASP A 1 86 ? 14.801 -7.948 -24.661 1.00 86.38 86 ASP A C 1
ATOM 672 O O . ASP A 1 86 ? 15.044 -6.745 -24.534 1.00 86.38 86 ASP A O 1
ATOM 676 N N . LEU A 1 87 ? 14.181 -8.428 -25.744 1.00 91.06 87 LEU A N 1
ATOM 677 C CA . LEU A 1 87 ? 13.508 -7.570 -26.727 1.00 91.06 87 LEU A CA 1
ATOM 678 C C . LEU A 1 87 ? 12.078 -7.325 -26.255 1.00 91.06 87 LEU A C 1
ATOM 680 O O . LEU A 1 87 ? 11.253 -8.237 -26.298 1.00 91.06 87 LEU A O 1
ATOM 684 N N . LEU A 1 88 ? 11.783 -6.099 -25.830 1.00 92.44 88 LEU A N 1
ATOM 685 C CA . LEU A 1 88 ? 10.457 -5.715 -25.350 1.00 92.44 88 LEU A CA 1
ATOM 686 C C . LEU A 1 88 ? 9.827 -4.659 -26.255 1.00 92.44 88 LEU A C 1
ATOM 688 O O . LEU A 1 88 ? 10.513 -3.864 -26.901 1.00 92.44 88 LEU A O 1
ATOM 692 N N . CYS A 1 89 ? 8.496 -4.661 -26.304 1.00 94.12 89 CYS A N 1
ATOM 693 C CA . CYS A 1 89 ? 7.731 -3.637 -27.000 1.00 94.12 89 CYS A CA 1
ATOM 694 C C . CYS A 1 89 ? 7.643 -2.380 -26.129 1.00 94.12 89 CYS A C 1
ATOM 696 O O . CYS A 1 89 ? 7.067 -2.405 -25.042 1.00 94.12 89 CYS A O 1
ATOM 69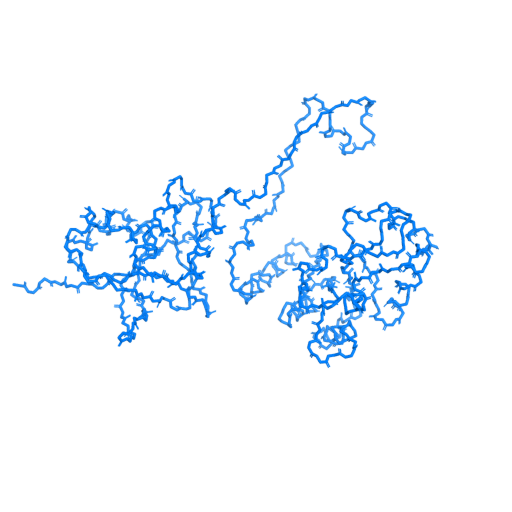8 N N . VAL A 1 90 ? 8.165 -1.267 -26.634 1.00 95.06 90 VAL A N 1
ATOM 699 C CA . VAL A 1 90 ? 8.043 0.060 -26.029 1.00 95.06 90 VAL A CA 1
ATOM 700 C C . VAL A 1 90 ? 7.193 0.951 -26.923 1.00 95.06 90 VAL A C 1
ATOM 702 O O . VAL A 1 90 ? 7.205 0.826 -28.146 1.00 95.06 90 VAL A O 1
ATOM 705 N N . ARG A 1 91 ? 6.423 1.853 -26.324 1.00 94.94 91 ARG A N 1
ATOM 706 C CA . ARG A 1 91 ? 5.570 2.799 -27.047 1.00 94.94 91 ARG A CA 1
ATOM 707 C C . ARG A 1 91 ? 6.257 4.153 -27.110 1.00 94.94 91 ARG A C 1
ATOM 709 O O . ARG A 1 91 ? 6.508 4.757 -26.068 1.00 94.94 91 ARG A O 1
ATOM 716 N N . THR A 1 92 ? 6.545 4.624 -28.315 1.00 93.19 92 THR A N 1
ATOM 717 C CA . THR A 1 92 ? 6.948 6.010 -28.575 1.00 93.19 92 THR A CA 1
ATOM 718 C C . THR A 1 92 ? 5.733 6.807 -29.055 1.00 93.19 92 THR A C 1
ATOM 720 O O . THR A 1 92 ? 4.639 6.261 -29.226 1.00 93.19 92 THR A O 1
ATOM 723 N N . HIS A 1 93 ? 5.914 8.107 -29.290 1.00 89.19 93 HIS A N 1
ATOM 724 C CA . HIS A 1 93 ? 4.892 8.931 -29.939 1.00 89.19 93 HIS A CA 1
ATOM 725 C C . HIS A 1 93 ? 4.557 8.465 -31.372 1.00 89.19 93 HIS A C 1
ATOM 727 O O . HIS A 1 93 ? 3.412 8.594 -31.792 1.00 89.19 93 HIS A O 1
ATOM 733 N N . ASP A 1 94 ? 5.527 7.872 -32.079 1.00 88.44 94 ASP A N 1
ATOM 734 C CA . ASP A 1 94 ? 5.377 7.342 -33.444 1.00 88.44 94 ASP A CA 1
ATOM 735 C C . ASP A 1 94 ? 4.647 5.988 -33.489 1.00 88.44 94 ASP A C 1
ATOM 737 O O . ASP A 1 94 ? 4.255 5.524 -34.558 1.00 88.44 94 ASP A O 1
ATOM 741 N N . GLY A 1 95 ? 4.485 5.329 -32.337 1.00 90.94 95 GLY A N 1
ATOM 742 C CA . GLY A 1 95 ? 3.854 4.018 -32.222 1.00 90.94 95 GLY A CA 1
ATOM 743 C C . GLY A 1 95 ? 4.680 2.996 -31.432 1.00 90.94 95 GLY A C 1
ATOM 744 O O . GLY A 1 95 ? 5.692 3.327 -30.809 1.00 90.94 95 GLY A O 1
ATOM 745 N N . PRO A 1 96 ? 4.225 1.733 -31.387 1.00 93.12 96 PRO A N 1
ATOM 746 C CA . PRO A 1 96 ? 4.966 0.653 -30.750 1.00 93.12 96 PRO A CA 1
ATOM 747 C C . PRO A 1 96 ? 6.212 0.277 -31.564 1.00 93.12 96 PRO A C 1
ATOM 749 O O . PRO A 1 96 ? 6.159 0.164 -32.786 1.00 93.12 96 PRO A O 1
ATOM 752 N N . THR A 1 97 ? 7.325 0.031 -30.880 1.00 94.75 97 THR A N 1
ATOM 753 C CA . THR A 1 97 ? 8.569 -0.474 -31.471 1.00 94.75 97 THR A CA 1
ATOM 754 C C . THR A 1 97 ? 9.240 -1.462 -30.527 1.00 94.75 97 THR A C 1
ATOM 756 O O . THR A 1 97 ? 9.066 -1.397 -29.311 1.00 94.75 97 THR A O 1
ATOM 759 N N . THR A 1 98 ? 10.032 -2.380 -31.069 1.00 95.06 98 THR A N 1
ATOM 760 C CA . THR A 1 98 ? 10.801 -3.336 -30.267 1.00 95.06 98 THR A CA 1
ATOM 761 C C . THR A 1 98 ? 12.179 -2.770 -29.946 1.00 95.06 98 THR A C 1
ATOM 763 O O . THR A 1 98 ? 12.845 -2.226 -30.827 1.00 95.06 98 THR A O 1
ATOM 766 N N . ALA A 1 99 ? 12.611 -2.897 -28.694 1.00 95.25 99 ALA A N 1
ATOM 767 C CA . ALA A 1 99 ? 13.911 -2.427 -28.236 1.00 95.25 99 ALA A CA 1
ATOM 768 C C . ALA A 1 99 ? 14.536 -3.389 -27.229 1.00 95.25 99 ALA A C 1
ATOM 770 O O . ALA A 1 99 ? 13.836 -4.098 -26.505 1.00 95.25 99 ALA A O 1
ATOM 771 N N . TRP A 1 100 ? 15.864 -3.389 -27.172 1.00 95.19 100 TRP A N 1
ATOM 772 C CA . TRP A 1 100 ? 16.610 -4.086 -26.138 1.00 95.19 100 TRP A CA 1
ATOM 773 C C . TRP A 1 100 ? 16.400 -3.414 -24.785 1.00 95.19 100 TRP A C 1
ATOM 775 O O . TRP A 1 100 ? 16.514 -2.193 -24.662 1.00 95.19 100 TRP A O 1
ATOM 785 N N . VAL A 1 101 ? 16.146 -4.231 -23.768 1.00 92.94 101 VAL A N 1
ATOM 786 C CA . VAL A 1 101 ? 15.990 -3.823 -22.373 1.00 92.94 101 VAL A CA 1
ATOM 787 C C . VAL A 1 101 ? 16.898 -4.702 -21.523 1.00 92.94 101 VAL A C 1
ATOM 789 O O . VAL A 1 101 ? 16.818 -5.929 -21.589 1.00 92.94 101 VAL A O 1
ATOM 792 N N . TYR A 1 102 ? 17.775 -4.087 -20.731 1.00 89.94 102 TYR A N 1
ATOM 793 C CA . TYR A 1 102 ? 18.586 -4.814 -19.752 1.00 89.94 102 TYR A CA 1
ATOM 794 C C . TYR A 1 102 ? 17.781 -4.953 -18.469 1.00 89.94 102 TYR A C 1
ATOM 796 O O . TYR A 1 102 ? 17.289 -3.947 -17.979 1.00 89.94 102 TYR A O 1
ATOM 804 N N . ILE A 1 103 ? 17.638 -6.160 -17.926 1.00 85.56 103 ILE A N 1
ATOM 805 C CA . ILE A 1 103 ? 16.825 -6.452 -16.734 1.00 85.56 103 ILE A CA 1
ATOM 806 C C . ILE A 1 103 ? 17.677 -7.202 -15.707 1.00 85.56 103 ILE A C 1
ATOM 808 O O . ILE A 1 103 ? 18.268 -8.234 -16.030 1.00 85.56 103 ILE A O 1
ATOM 812 N N . ASP A 1 104 ? 17.770 -6.690 -14.478 1.00 82.44 104 ASP A N 1
ATOM 813 C CA . ASP A 1 104 ? 18.403 -7.416 -13.372 1.00 82.44 104 ASP A CA 1
ATOM 814 C C . ASP A 1 104 ? 17.394 -8.435 -12.839 1.00 82.44 104 ASP A C 1
ATOM 816 O O . ASP A 1 104 ? 16.239 -8.096 -12.591 1.00 82.44 104 ASP A O 1
ATOM 820 N N . HIS A 1 105 ? 17.818 -9.681 -12.633 1.00 75.06 105 HIS A N 1
ATOM 821 C CA . HIS A 1 105 ? 16.960 -10.715 -12.040 1.00 75.06 105 HIS A CA 1
ATOM 822 C C . HIS A 1 105 ? 16.683 -10.465 -10.551 1.00 75.06 105 HIS A C 1
ATOM 824 O O . HIS A 1 105 ? 15.802 -11.091 -9.966 1.00 75.06 105 HIS A O 1
ATOM 830 N N . ARG A 1 106 ? 17.467 -9.583 -9.928 1.00 75.62 106 ARG A N 1
ATOM 831 C CA . ARG A 1 106 ? 17.291 -9.141 -8.551 1.00 75.62 106 ARG A CA 1
ATOM 832 C C . ARG A 1 106 ? 16.190 -8.100 -8.469 1.00 75.62 106 ARG A C 1
ATOM 834 O O . ARG A 1 106 ? 16.383 -6.965 -8.902 1.00 75.62 106 ARG A O 1
ATOM 841 N N . ILE A 1 107 ? 15.076 -8.510 -7.881 1.00 71.00 107 ILE A N 1
ATOM 842 C CA . ILE A 1 107 ? 13.880 -7.691 -7.663 1.00 71.00 107 ILE A CA 1
ATOM 843 C C . ILE A 1 107 ? 13.667 -7.356 -6.179 1.00 71.00 107 ILE A C 1
ATOM 845 O O . ILE A 1 107 ? 12.610 -6.863 -5.811 1.00 71.00 107 ILE A O 1
ATOM 849 N N . THR A 1 108 ? 14.641 -7.631 -5.297 1.00 65.38 108 THR A N 1
ATOM 850 C CA . THR A 1 108 ? 14.501 -7.263 -3.878 1.00 65.38 108 THR A CA 1
ATOM 851 C C . THR A 1 108 ? 14.773 -5.769 -3.744 1.00 65.38 108 THR A C 1
ATOM 853 O O . THR A 1 108 ? 15.864 -5.350 -4.107 1.00 65.38 108 THR A O 1
ATOM 856 N N . PRO A 1 109 ? 13.858 -4.939 -3.225 1.00 65.38 109 PRO A N 1
ATOM 857 C CA . PRO A 1 109 ? 14.114 -3.507 -3.122 1.00 65.38 109 PRO A CA 1
ATOM 858 C C . PRO A 1 109 ? 15.258 -3.165 -2.157 1.00 65.38 109 PRO A C 1
ATOM 860 O O . PRO A 1 109 ? 15.451 -3.832 -1.138 1.00 65.38 109 PRO A O 1
ATOM 863 N N . GLY A 1 110 ? 15.994 -2.094 -2.451 1.00 70.44 110 GLY A N 1
ATOM 864 C CA . GLY A 1 110 ? 17.061 -1.569 -1.599 1.00 70.44 110 GLY A CA 1
ATOM 865 C C . GLY A 1 110 ? 17.256 -0.058 -1.753 1.00 70.44 110 GLY A C 1
ATOM 866 O O . GLY A 1 110 ? 16.700 0.548 -2.670 1.00 70.44 110 GLY A O 1
ATOM 867 N N . PRO A 1 111 ? 18.037 0.582 -0.862 1.00 76.88 111 PRO A N 1
ATOM 868 C CA . PRO A 1 111 ? 18.339 2.000 -0.992 1.00 76.88 111 PRO A CA 1
ATOM 869 C C . PRO A 1 111 ? 19.167 2.266 -2.254 1.00 76.88 111 PRO A C 1
ATOM 871 O O . PRO A 1 111 ? 20.080 1.490 -2.565 1.00 76.88 111 PRO A O 1
ATOM 874 N N . PRO A 1 112 ? 18.900 3.365 -2.982 1.00 82.81 112 PRO A N 1
ATOM 875 C CA . PRO A 1 112 ? 19.737 3.758 -4.104 1.00 82.81 112 PRO A CA 1
ATOM 876 C C . PRO A 1 112 ? 21.163 4.011 -3.636 1.00 82.81 112 PRO A C 1
ATOM 878 O O . PRO A 1 112 ? 21.409 4.526 -2.543 1.00 82.81 112 PRO A O 1
ATOM 881 N N . ARG A 1 113 ? 22.128 3.679 -4.496 1.00 86.69 113 ARG A N 1
ATOM 882 C CA . ARG A 1 113 ? 23.512 4.088 -4.253 1.00 86.69 113 ARG A CA 1
ATOM 883 C C . ARG A 1 113 ? 23.592 5.615 -4.165 1.00 86.69 113 ARG A C 1
ATOM 885 O O . ARG A 1 113 ? 22.838 6.292 -4.874 1.00 86.69 113 ARG A O 1
ATOM 892 N N . PRO A 1 114 ? 24.546 6.154 -3.385 1.00 84.88 114 PRO A N 1
ATOM 893 C CA . PRO A 1 114 ? 24.827 7.583 -3.384 1.00 84.88 114 PRO A CA 1
ATOM 894 C C . PRO A 1 114 ? 24.926 8.119 -4.816 1.00 84.88 114 PRO A C 1
ATOM 896 O O . PRO A 1 114 ? 25.548 7.487 -5.673 1.00 84.88 114 PRO A O 1
ATOM 899 N N . GLU A 1 115 ? 24.257 9.242 -5.078 1.00 85.62 115 GLU A N 1
ATOM 900 C CA . GLU A 1 115 ? 24.195 9.934 -6.379 1.00 85.62 115 GLU A CA 1
ATOM 901 C C . GLU A 1 115 ? 23.540 9.162 -7.541 1.00 85.62 115 GLU A C 1
ATOM 903 O O . GLU A 1 115 ? 23.324 9.738 -8.611 1.00 85.62 115 GLU A O 1
ATOM 908 N N . TYR A 1 116 ? 23.199 7.879 -7.377 1.00 90.88 116 TYR A N 1
ATOM 909 C CA . TYR A 1 116 ? 22.593 7.087 -8.448 1.00 90.88 116 TYR A CA 1
ATOM 910 C C . TYR A 1 116 ? 21.205 7.610 -8.795 1.00 90.88 116 TYR A C 1
ATOM 912 O O . TYR A 1 116 ? 20.928 7.866 -9.964 1.00 90.88 116 TYR A O 1
ATOM 920 N N . LEU A 1 117 ? 20.352 7.795 -7.784 1.00 90.38 117 LEU A N 1
ATOM 921 C CA . LEU A 1 117 ? 18.981 8.250 -7.995 1.00 90.38 117 LEU A CA 1
ATOM 922 C C . LEU A 1 117 ? 18.947 9.655 -8.608 1.00 90.38 117 LEU A C 1
ATOM 924 O O . LEU A 1 117 ? 18.251 9.856 -9.598 1.00 90.38 117 LEU A O 1
ATOM 928 N N . ASN A 1 118 ? 19.773 10.578 -8.104 1.00 92.12 118 ASN A N 1
ATOM 929 C CA . ASN A 1 118 ? 19.894 11.931 -8.657 1.00 92.12 118 ASN A CA 1
ATOM 930 C C . ASN A 1 118 ? 20.234 11.890 -10.148 1.00 92.12 118 ASN A C 1
ATOM 932 O O . ASN A 1 118 ? 19.586 12.547 -10.948 1.00 92.12 118 ASN A O 1
ATOM 936 N N . ARG A 1 119 ? 21.166 11.021 -10.555 1.00 93.69 119 ARG A N 1
ATOM 937 C CA . ARG A 1 119 ? 21.520 10.850 -11.969 1.00 93.69 119 ARG A CA 1
ATOM 938 C C . ARG A 1 119 ? 20.357 10.352 -12.831 1.00 93.69 119 ARG A C 1
ATOM 940 O O . ARG A 1 119 ? 20.243 10.757 -13.987 1.00 93.69 119 ARG A O 1
ATOM 947 N N . VAL A 1 120 ? 19.536 9.441 -12.304 1.00 95.31 120 VAL A N 1
ATOM 948 C CA . VAL A 1 120 ? 18.333 8.946 -12.996 1.00 95.31 120 VAL A CA 1
ATOM 949 C C . VAL A 1 120 ? 17.319 10.079 -13.149 1.00 95.31 120 VAL A C 1
ATOM 951 O O . VAL A 1 120 ? 16.809 10.285 -14.248 1.00 95.31 120 VAL A O 1
ATOM 954 N N . ILE A 1 121 ? 17.072 10.831 -12.075 1.00 94.38 121 ILE A N 1
ATOM 955 C CA . ILE A 1 121 ? 16.132 11.958 -12.041 1.00 94.38 121 ILE A CA 1
ATOM 956 C C . ILE A 1 121 ? 16.579 13.078 -12.988 1.00 94.38 121 ILE A C 1
ATOM 958 O O . ILE A 1 121 ? 15.786 13.522 -13.813 1.00 94.38 121 ILE A O 1
ATOM 962 N N . ASP A 1 122 ? 17.853 13.470 -12.952 1.00 94.88 122 ASP A N 1
ATOM 963 C CA . ASP A 1 122 ? 18.420 14.483 -13.848 1.00 94.88 122 ASP A CA 1
ATOM 964 C C . ASP A 1 122 ? 18.294 14.067 -15.318 1.00 94.88 122 ASP A C 1
ATOM 966 O O . ASP A 1 122 ? 17.956 14.881 -16.177 1.00 94.88 122 ASP A O 1
ATOM 970 N N . GLY A 1 123 ? 18.525 12.784 -15.620 1.00 95.81 123 GLY A N 1
ATOM 971 C CA . GLY A 1 123 ? 18.306 12.230 -16.955 1.00 95.81 123 GLY A CA 1
ATOM 972 C C . GLY A 1 123 ? 16.833 12.275 -17.371 1.00 95.81 123 GLY A C 1
ATOM 973 O O . GLY A 1 123 ? 16.515 12.695 -18.483 1.00 95.81 123 GLY A O 1
ATOM 974 N N . ALA A 1 124 ? 15.921 11.893 -16.475 1.00 96.00 124 ALA A N 1
ATOM 975 C CA . ALA A 1 124 ? 14.481 11.953 -16.716 1.00 96.00 124 ALA A CA 1
ATOM 976 C C . ALA A 1 124 ? 14.002 13.389 -16.996 1.00 96.00 124 ALA A C 1
ATOM 978 O O . ALA A 1 124 ? 13.252 13.610 -17.948 1.00 96.00 124 ALA A O 1
ATOM 979 N N . LEU A 1 125 ? 14.484 14.360 -16.213 1.00 95.88 125 LEU A N 1
ATOM 980 C CA . LEU A 1 125 ? 14.227 15.788 -16.403 1.00 95.88 125 LEU A CA 1
ATOM 981 C C . LEU A 1 125 ? 14.782 16.286 -17.739 1.00 95.88 125 LEU A C 1
ATOM 983 O O . LEU A 1 125 ? 14.065 16.931 -18.501 1.00 95.88 125 LEU A O 1
ATOM 987 N N . HIS A 1 126 ? 16.036 15.949 -18.053 1.00 95.56 126 HIS A N 1
ATOM 988 C CA . HIS A 1 126 ? 16.695 16.362 -19.292 1.00 95.56 126 HIS A CA 1
ATOM 989 C C . HIS A 1 126 ? 15.926 15.915 -20.541 1.00 95.56 126 HIS A C 1
ATOM 991 O O . HIS A 1 126 ? 15.813 16.666 -21.507 1.00 95.56 126 HIS A O 1
ATOM 997 N N . HIS A 1 127 ? 15.377 14.701 -20.516 1.00 95.38 127 HIS A N 1
ATOM 998 C CA . HIS A 1 127 ? 14.612 14.141 -21.627 1.00 95.38 127 HIS A CA 1
ATOM 999 C C . HIS A 1 127 ? 13.117 14.498 -21.603 1.00 95.38 127 HIS A C 1
ATOM 1001 O O . HIS A 1 127 ? 12.367 14.005 -22.445 1.00 95.38 127 HIS A O 1
ATOM 1007 N N . GLY A 1 128 ? 12.672 15.347 -20.670 1.00 95.12 128 GLY A N 1
ATOM 1008 C CA . GLY A 1 128 ? 11.285 15.803 -20.594 1.00 95.12 128 GLY A CA 1
ATOM 1009 C C . GLY A 1 128 ? 10.288 14.685 -20.280 1.00 95.12 128 GLY A C 1
ATOM 1010 O O . GLY A 1 128 ? 9.176 14.687 -20.812 1.00 95.12 128 GLY A O 1
ATOM 1011 N N . LEU A 1 129 ? 10.676 13.705 -19.454 1.00 95.25 129 LEU A N 1
ATOM 1012 C CA . LEU A 1 129 ? 9.740 12.675 -18.996 1.00 95.25 129 LEU A CA 1
ATOM 1013 C C . LEU A 1 129 ? 8.624 13.302 -18.132 1.00 95.25 129 LEU A C 1
ATOM 1015 O O . LEU A 1 129 ? 8.836 14.347 -17.518 1.00 95.25 129 LEU A O 1
ATOM 1019 N N . PRO A 1 130 ? 7.421 12.696 -18.064 1.00 91.62 130 PRO A N 1
ATOM 1020 C CA . PRO A 1 130 ? 6.280 13.309 -17.381 1.00 91.62 130 PRO A CA 1
ATOM 1021 C C . PRO A 1 130 ? 6.543 13.618 -15.902 1.00 91.62 130 PRO A C 1
ATOM 1023 O O . PRO A 1 130 ? 7.112 12.789 -15.197 1.00 91.62 130 PRO A O 1
ATOM 1026 N N . GLN A 1 131 ? 6.021 14.743 -15.397 1.00 87.56 131 GLN A N 1
ATOM 1027 C CA . GLN A 1 131 ? 6.217 15.160 -13.997 1.00 87.56 131 GLN A CA 1
ATOM 1028 C C . GLN A 1 131 ? 5.807 14.075 -12.992 1.00 87.56 131 GLN A C 1
ATOM 1030 O O . GLN A 1 131 ? 6.560 13.766 -12.079 1.00 87.56 131 GLN A O 1
ATOM 1035 N N . ARG A 1 132 ? 4.681 13.392 -13.239 1.00 83.81 132 ARG A N 1
ATOM 1036 C CA . ARG A 1 132 ? 4.222 12.256 -12.417 1.00 83.81 132 ARG A CA 1
ATOM 1037 C C . ARG A 1 132 ? 5.272 11.145 -12.259 1.00 83.81 132 ARG A C 1
ATOM 1039 O O . ARG A 1 132 ? 5.282 10.452 -11.249 1.00 83.81 132 ARG A O 1
ATOM 1046 N N . TRP A 1 133 ? 6.119 10.946 -13.272 1.00 89.00 133 TRP A N 1
ATOM 1047 C CA . TRP A 1 133 ? 7.199 9.963 -13.247 1.00 89.00 133 TRP A CA 1
ATOM 1048 C C . TRP A 1 133 ? 8.399 10.475 -12.453 1.00 89.00 133 TRP A C 1
ATOM 1050 O O . TRP A 1 133 ? 8.996 9.731 -11.686 1.00 89.00 133 TRP A O 1
ATOM 1060 N N . ILE A 1 134 ? 8.722 11.759 -12.584 1.00 89.62 134 ILE A N 1
ATOM 1061 C CA . ILE A 1 134 ? 9.776 12.404 -11.795 1.00 89.62 134 ILE A CA 1
ATOM 1062 C C . ILE A 1 134 ? 9.411 12.385 -10.303 1.00 89.62 134 ILE A C 1
ATOM 1064 O O . ILE A 1 134 ? 10.210 11.939 -9.482 1.00 89.62 134 ILE A O 1
ATOM 1068 N N . ASP A 1 135 ? 8.175 12.755 -9.956 1.00 81.56 135 ASP A N 1
ATOM 1069 C CA . ASP A 1 135 ? 7.661 12.703 -8.581 1.00 81.56 135 ASP A CA 1
ATOM 1070 C C . ASP A 1 135 ? 7.696 11.278 -8.018 1.00 81.56 135 ASP A C 1
ATOM 1072 O O . ASP A 1 135 ? 7.959 11.066 -6.836 1.00 81.56 135 ASP A O 1
ATOM 1076 N N . PHE A 1 136 ? 7.436 10.284 -8.870 1.00 82.38 136 PHE A N 1
ATOM 1077 C CA . PHE A 1 136 ? 7.569 8.874 -8.528 1.00 82.38 136 PHE A CA 1
ATOM 1078 C C . PHE A 1 136 ? 9.022 8.495 -8.203 1.00 82.38 136 PHE A C 1
ATOM 1080 O O . PHE A 1 136 ? 9.260 7.871 -7.169 1.00 82.38 136 PHE A O 1
ATOM 1087 N N . LEU A 1 137 ? 9.993 8.907 -9.026 1.00 85.81 137 LEU A N 1
ATOM 1088 C CA . LEU A 1 137 ? 11.416 8.647 -8.783 1.00 85.81 137 LEU A CA 1
ATOM 1089 C C . LEU A 1 137 ? 11.897 9.294 -7.475 1.00 85.81 137 LEU A C 1
ATOM 1091 O O . LEU A 1 137 ? 12.635 8.660 -6.725 1.00 85.81 137 LEU A O 1
ATOM 1095 N N . HIS A 1 138 ? 11.439 10.507 -7.145 1.00 82.00 138 HIS A N 1
ATOM 1096 C CA . HIS A 1 138 ? 11.798 11.181 -5.889 1.00 82.00 138 HIS A CA 1
ATOM 1097 C C . HIS A 1 138 ? 11.377 10.411 -4.625 1.00 82.00 138 HIS A C 1
ATOM 1099 O O . HIS A 1 138 ? 12.036 10.529 -3.596 1.00 82.00 138 HIS A O 1
ATOM 1105 N N . ARG A 1 139 ? 10.337 9.565 -4.683 1.00 79.12 139 ARG A N 1
ATOM 1106 C CA . ARG A 1 139 ? 9.908 8.739 -3.532 1.00 79.12 139 ARG A CA 1
ATOM 1107 C C . ARG A 1 139 ? 10.925 7.665 -3.139 1.00 79.12 139 ARG A C 1
ATOM 1109 O O . ARG A 1 139 ? 10.830 7.107 -2.049 1.00 79.12 139 ARG A O 1
ATOM 1116 N N . TRP A 1 140 ? 11.892 7.378 -4.010 1.00 76.69 140 TRP A N 1
ATOM 1117 C CA . TRP A 1 140 ? 12.994 6.461 -3.727 1.00 76.69 140 TRP A CA 1
ATOM 1118 C C . TRP A 1 140 ? 14.160 7.116 -2.977 1.00 76.69 140 TRP A C 1
ATOM 1120 O O . TRP A 1 140 ? 15.132 6.426 -2.676 1.00 76.69 140 TRP A O 1
ATOM 1130 N N . ASP A 1 141 ? 14.087 8.416 -2.670 1.00 78.69 141 ASP A N 1
ATOM 1131 C CA . ASP A 1 141 ? 15.108 9.118 -1.892 1.00 78.69 141 ASP A CA 1
ATOM 1132 C C . ASP A 1 141 ? 14.995 8.774 -0.388 1.00 78.69 141 ASP A C 1
ATOM 1134 O O . ASP A 1 141 ? 13.981 9.113 0.238 1.00 78.69 141 ASP A O 1
ATOM 1138 N N . PRO A 1 142 ? 16.031 8.150 0.216 1.00 71.50 142 PRO A N 1
ATOM 1139 C CA . PRO A 1 142 ? 16.034 7.759 1.624 1.00 71.50 142 PRO A CA 1
ATOM 1140 C C . PRO A 1 142 ? 15.834 8.894 2.630 1.00 71.50 142 PRO A C 1
ATOM 1142 O O . PRO A 1 142 ? 15.455 8.624 3.767 1.00 71.50 142 PRO A O 1
ATOM 1145 N N . VAL A 1 143 ? 16.065 10.156 2.247 1.00 65.19 143 VAL A N 1
ATOM 1146 C CA . VAL A 1 143 ? 15.815 11.323 3.118 1.00 65.19 143 VAL A CA 1
ATOM 1147 C C . VAL A 1 143 ? 14.338 11.431 3.518 1.00 65.19 143 VAL A C 1
ATOM 1149 O O . VAL A 1 143 ? 14.020 11.960 4.580 1.00 65.19 143 VAL A O 1
ATOM 1152 N N . HIS A 1 144 ? 13.434 10.876 2.709 1.00 49.56 144 HIS A N 1
ATOM 1153 C CA . HIS A 1 144 ? 11.994 10.863 2.973 1.00 49.56 144 HIS A CA 1
ATOM 1154 C C . HIS A 1 144 ? 11.538 9.620 3.757 1.00 49.56 144 HIS A C 1
ATOM 1156 O O . HIS A 1 144 ? 10.338 9.417 3.947 1.00 49.56 144 HIS A O 1
ATOM 1162 N N . TRP A 1 145 ? 12.466 8.758 4.189 1.00 62.62 145 TRP A N 1
ATOM 1163 C CA . TRP A 1 145 ? 12.156 7.557 4.967 1.00 62.62 145 TRP A CA 1
ATOM 1164 C C . TRP A 1 145 ? 12.181 7.882 6.469 1.00 62.62 145 TRP A C 1
ATOM 1166 O O . TRP A 1 145 ? 13.057 8.605 6.941 1.00 62.62 145 TRP A O 1
ATOM 1176 N N . LEU A 1 146 ? 11.213 7.360 7.231 1.00 42.38 146 LEU A N 1
ATOM 1177 C CA . LEU A 1 146 ? 11.071 7.623 8.672 1.00 42.38 146 LEU A CA 1
ATOM 1178 C C . LEU A 1 146 ? 12.346 7.223 9.449 1.00 42.38 146 LEU A C 1
ATOM 1180 O O . LEU A 1 146 ? 12.839 6.107 9.290 1.00 42.38 146 LEU A O 1
ATOM 1184 N N . GLN A 1 147 ? 12.856 8.121 10.302 1.00 38.97 147 GLN A N 1
ATOM 1185 C CA . GLN A 1 147 ? 14.062 7.922 11.126 1.00 38.97 147 GLN A CA 1
ATOM 1186 C C . GLN A 1 147 ? 13.704 7.739 12.622 1.00 38.97 147 GLN A C 1
ATOM 1188 O O . GLN A 1 147 ? 12.787 8.416 13.093 1.00 38.97 147 GLN A O 1
ATOM 1193 N N . PRO A 1 148 ? 14.410 6.885 13.397 1.00 31.58 148 PRO A N 1
ATOM 1194 C CA . PRO A 1 148 ? 14.146 6.681 14.828 1.00 31.58 148 PRO A CA 1
ATOM 1195 C C . PRO A 1 148 ? 14.717 7.807 15.708 1.00 31.58 148 PRO A C 1
ATOM 1197 O O . PRO A 1 148 ? 15.800 8.326 15.440 1.00 31.58 148 PRO A O 1
ATOM 1200 N N . VAL A 1 149 ? 14.022 8.140 16.802 1.00 31.64 149 VAL A N 1
ATOM 1201 C CA . VAL A 1 149 ? 14.410 9.176 17.783 1.00 31.64 149 VAL A CA 1
ATOM 1202 C C . VAL A 1 149 ? 14.964 8.530 19.065 1.00 31.64 149 VAL A C 1
ATOM 1204 O O . VAL A 1 149 ? 14.500 7.468 19.468 1.00 31.64 149 VAL A O 1
ATOM 1207 N N . SER A 1 150 ? 15.949 9.166 19.714 1.00 39.47 150 SER A N 1
ATOM 1208 C CA . SER A 1 150 ? 16.638 8.695 20.935 1.00 39.47 150 SER A CA 1
ATOM 1209 C C . SER A 1 150 ? 16.467 9.673 22.110 1.00 39.47 150 SER A C 1
ATOM 1211 O O . SER A 1 150 ? 16.616 10.876 21.897 1.00 39.47 150 SER A O 1
ATOM 1213 N N . ALA A 1 151 ? 16.210 9.171 23.332 1.00 36.38 151 ALA A N 1
ATOM 1214 C CA . ALA A 1 151 ? 16.409 9.873 24.617 1.00 36.38 151 ALA A CA 1
ATOM 1215 C C . ALA A 1 151 ? 16.335 8.912 25.837 1.00 36.38 151 ALA A C 1
ATOM 1217 O O . ALA A 1 151 ? 15.873 7.784 25.713 1.00 36.38 151 ALA A O 1
ATOM 1218 N N . ALA A 1 152 ? 16.823 9.359 27.006 1.00 36.53 152 ALA A N 1
ATOM 1219 C CA . ALA A 1 152 ? 17.493 8.566 28.049 1.00 36.53 152 ALA A CA 1
ATOM 1220 C C . ALA A 1 152 ? 16.789 8.410 29.433 1.00 36.53 152 ALA A C 1
ATOM 1222 O O . ALA A 1 152 ? 16.100 9.311 29.894 1.00 36.53 152 ALA A O 1
ATOM 1223 N N . ALA A 1 153 ? 17.083 7.261 30.073 1.00 41.06 153 ALA A N 1
ATOM 1224 C CA . ALA A 1 153 ? 17.166 6.789 31.483 1.00 41.06 153 ALA A CA 1
ATOM 1225 C C . ALA A 1 153 ? 16.551 7.524 32.716 1.00 41.06 153 ALA A C 1
ATOM 1227 O O . ALA A 1 153 ? 16.901 8.664 33.010 1.00 41.06 153 ALA A O 1
ATOM 1228 N N . SER A 1 154 ? 15.856 6.772 33.605 1.00 37.41 154 SER A N 1
ATOM 1229 C CA . SER A 1 154 ? 16.388 6.270 34.913 1.00 37.41 154 SER A CA 1
ATOM 1230 C C . SER A 1 154 ? 15.333 5.623 35.861 1.00 37.41 154 SER A C 1
ATOM 1232 O O . SER A 1 154 ? 14.267 6.188 36.077 1.00 37.41 154 SER A O 1
ATOM 1234 N N . GLY A 1 155 ? 15.683 4.493 36.514 1.00 36.72 155 GLY A N 1
ATOM 1235 C CA . GLY A 1 155 ? 15.454 4.297 37.965 1.00 36.72 155 GLY A CA 1
ATOM 1236 C C . GLY A 1 155 ? 14.373 3.341 38.524 1.00 36.72 155 GLY A C 1
ATOM 1237 O O . GLY A 1 155 ? 13.541 3.808 39.291 1.00 36.72 155 GLY A O 1
ATOM 1238 N N . ALA A 1 156 ? 14.437 2.026 38.260 1.00 44.84 156 ALA A N 1
ATOM 1239 C CA . ALA A 1 156 ? 14.105 0.894 39.165 1.00 44.84 156 ALA A CA 1
ATOM 1240 C C . ALA A 1 156 ? 14.203 -0.408 38.352 1.00 44.84 156 ALA A C 1
ATOM 1242 O O . ALA A 1 156 ? 13.713 -0.443 37.227 1.00 44.84 156 ALA A O 1
ATOM 1243 N N . GLY A 1 157 ? 14.813 -1.464 38.904 1.00 47.19 157 GLY A N 1
ATOM 1244 C CA . GLY A 1 157 ? 15.049 -2.710 38.167 1.00 47.19 157 GLY A CA 1
ATOM 1245 C C . GLY A 1 157 ? 13.781 -3.220 37.450 1.00 47.19 157 GLY A C 1
ATOM 1246 O O . GLY A 1 157 ? 12.704 -3.258 38.058 1.00 47.19 157 GLY A O 1
ATOM 1247 N N . PRO A 1 158 ? 13.887 -3.591 36.167 1.00 49.31 158 PRO A N 1
ATOM 1248 C CA . PRO A 1 158 ? 12.763 -3.654 35.247 1.00 49.31 158 PRO A CA 1
ATOM 1249 C C . PRO A 1 158 ? 11.763 -4.761 35.582 1.00 49.31 158 PRO A C 1
ATOM 1251 O O . PRO A 1 158 ? 12.096 -5.941 35.587 1.00 49.31 158 PRO A O 1
ATOM 1254 N N . GLN A 1 159 ? 10.509 -4.375 35.832 1.00 46.34 159 GLN A N 1
ATOM 1255 C CA . GLN A 1 159 ? 9.406 -5.297 36.157 1.00 46.34 159 GLN A CA 1
ATOM 1256 C C . GLN A 1 159 ? 8.658 -5.805 34.907 1.00 46.34 159 GLN A C 1
ATOM 1258 O O . GLN A 1 159 ? 7.710 -6.579 35.012 1.00 46.34 159 GLN A O 1
ATOM 1263 N N . SER A 1 160 ? 9.065 -5.351 33.719 1.00 49.53 160 SER A N 1
ATOM 1264 C CA . SER A 1 160 ? 8.497 -5.719 32.419 1.00 49.53 160 SER A CA 1
ATOM 1265 C C . SER A 1 160 ? 9.583 -5.732 31.338 1.00 49.53 160 SER A C 1
ATOM 1267 O O . SER A 1 160 ? 10.660 -5.162 31.525 1.00 49.53 160 SER A O 1
ATOM 1269 N N . LEU A 1 161 ? 9.303 -6.357 30.187 1.00 45.56 161 LEU A N 1
ATOM 1270 C CA . LEU A 1 161 ? 10.235 -6.411 29.054 1.00 45.56 161 LEU A CA 1
ATOM 1271 C C . LEU A 1 161 ? 10.620 -5.005 28.566 1.00 45.56 161 LEU A C 1
ATOM 1273 O O . LEU A 1 161 ? 11.800 -4.720 28.428 1.00 45.56 161 LEU A O 1
ATOM 1277 N N . SER A 1 162 ? 9.663 -4.089 28.407 1.00 51.75 162 SER A N 1
ATOM 1278 C CA . SER A 1 162 ? 9.944 -2.701 28.002 1.00 51.75 162 SER A CA 1
ATOM 1279 C C . SER A 1 162 ? 10.832 -1.952 29.002 1.00 51.75 162 SER A C 1
ATOM 1281 O O . SER A 1 162 ? 11.684 -1.158 28.604 1.00 51.75 162 SER A O 1
ATOM 1283 N N . ALA A 1 163 ? 10.678 -2.232 30.300 1.00 50.78 163 ALA A N 1
ATOM 1284 C CA . ALA A 1 163 ? 11.571 -1.689 31.313 1.00 50.78 163 ALA A CA 1
ATOM 1285 C C . ALA A 1 163 ? 12.986 -2.290 31.182 1.00 50.78 163 ALA A C 1
ATOM 1287 O O . ALA A 1 163 ? 13.968 -1.575 31.351 1.00 50.78 163 ALA A O 1
ATOM 1288 N N . LEU A 1 164 ? 13.103 -3.583 30.845 1.00 53.22 164 LEU A N 1
ATOM 1289 C CA . LEU A 1 164 ? 14.382 -4.297 30.718 1.00 53.22 164 LEU A CA 1
ATOM 1290 C C . LEU A 1 164 ? 15.196 -3.788 29.531 1.00 53.22 164 LEU A C 1
ATOM 1292 O O . LEU A 1 164 ? 16.404 -3.608 29.638 1.00 53.22 164 LEU A O 1
ATOM 1296 N N . LEU A 1 165 ? 14.512 -3.463 28.439 1.00 57.62 165 LEU A N 1
ATOM 1297 C CA . LEU A 1 165 ? 15.080 -2.865 27.231 1.00 57.62 165 LEU A CA 1
ATOM 1298 C C . LEU A 1 165 ? 15.553 -1.417 27.410 1.00 57.62 165 LEU A C 1
ATOM 1300 O O . LEU A 1 165 ? 16.274 -0.898 26.563 1.00 57.62 165 LEU A O 1
ATOM 1304 N N . SER A 1 166 ? 15.169 -0.774 28.510 1.00 55.38 166 SER A N 1
ATOM 1305 C CA . SER A 1 166 ? 15.556 0.600 28.834 1.00 55.38 166 SER A CA 1
ATOM 1306 C C . SER A 1 166 ? 16.803 0.678 29.737 1.00 55.38 166 SER A C 1
ATOM 1308 O O . SER A 1 166 ? 17.257 1.779 30.052 1.00 55.38 166 SER A O 1
ATOM 1310 N N . GLU A 1 167 ? 17.370 -0.462 30.159 1.00 54.38 167 GLU A N 1
ATOM 1311 C CA . GLU A 1 167 ? 18.548 -0.526 31.036 1.00 54.38 167 GLU A CA 1
ATOM 1312 C C . GLU A 1 167 ? 19.873 -0.276 30.274 1.00 54.38 167 GLU A C 1
ATOM 1314 O O . GLU A 1 167 ? 20.138 -0.920 29.251 1.00 54.38 167 GLU A O 1
ATOM 1319 N N . PRO A 1 168 ? 20.763 0.611 30.766 1.00 50.47 168 PRO A N 1
ATOM 1320 C CA . PRO A 1 168 ? 22.033 0.906 30.104 1.00 50.47 168 PRO A CA 1
ATOM 1321 C C . PRO A 1 168 ? 22.957 -0.320 30.026 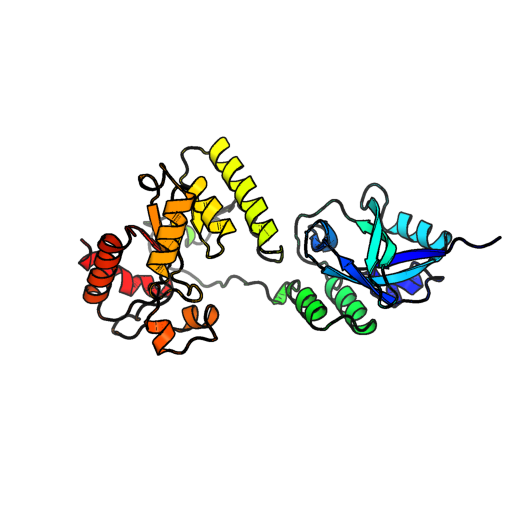1.00 50.47 168 PRO A C 1
ATOM 1323 O O . PRO A 1 168 ? 23.360 -0.879 31.044 1.00 50.47 168 PRO A O 1
ATOM 1326 N N . GLY A 1 169 ? 23.355 -0.705 28.811 1.00 51.09 169 GLY A N 1
ATOM 1327 C CA . GLY A 1 169 ? 24.277 -1.825 28.565 1.00 51.09 169 GLY A CA 1
ATOM 1328 C C . GLY A 1 169 ? 23.599 -3.160 28.240 1.00 51.09 169 GLY A C 1
ATOM 1329 O O . GLY A 1 169 ? 24.290 -4.096 27.836 1.00 51.09 169 GLY A O 1
ATOM 1330 N N . LEU A 1 170 ? 22.268 -3.248 28.333 1.00 43.59 170 LEU A N 1
ATOM 1331 C CA . LEU A 1 170 ? 21.516 -4.342 27.731 1.00 43.59 170 LEU A CA 1
ATOM 1332 C C . LEU A 1 170 ? 21.327 -4.039 26.239 1.00 43.59 170 LEU A C 1
ATOM 1334 O O . LEU A 1 170 ? 20.838 -2.976 25.868 1.00 43.59 170 LEU A O 1
ATOM 1338 N N . SER A 1 171 ? 21.738 -4.958 25.369 1.00 49.09 171 SER A N 1
ATOM 1339 C CA . SER A 1 171 ? 21.451 -4.859 23.936 1.00 49.09 171 SER A CA 1
ATOM 1340 C C . SER A 1 171 ? 20.397 -5.892 23.582 1.00 49.09 171 SER A C 1
ATOM 1342 O O . SER A 1 171 ? 20.605 -7.095 23.731 1.00 49.09 171 SER A O 1
ATOM 1344 N N . GLU A 1 172 ? 19.247 -5.417 23.123 1.00 43.84 172 GLU A N 1
ATOM 1345 C CA . GLU A 1 172 ? 18.271 -6.266 22.467 1.00 43.84 172 GLU A CA 1
ATOM 1346 C C . GLU A 1 172 ? 18.578 -6.286 20.981 1.00 43.84 172 GLU A C 1
ATOM 1348 O O . GLU A 1 172 ? 18.529 -5.271 20.289 1.00 43.84 172 GLU A O 1
ATOM 1353 N N . ILE A 1 173 ? 18.884 -7.473 20.476 1.00 49.12 173 ILE A N 1
ATOM 1354 C CA . ILE A 1 173 ? 18.832 -7.729 19.045 1.00 49.12 173 ILE A CA 1
ATOM 1355 C C . ILE A 1 173 ? 17.453 -8.322 18.781 1.00 49.12 173 ILE A C 1
ATOM 1357 O O . ILE A 1 173 ? 17.289 -9.537 18.672 1.00 49.12 173 ILE A O 1
ATOM 1361 N N . SER A 1 174 ? 16.448 -7.453 18.707 1.00 34.19 174 SER A N 1
ATOM 1362 C CA . SER A 1 174 ? 15.122 -7.839 18.237 1.00 34.19 174 SER A CA 1
ATOM 1363 C C . SER A 1 174 ? 15.158 -7.856 16.717 1.00 34.19 174 SER A C 1
ATOM 1365 O O . SER A 1 174 ? 15.032 -6.841 16.033 1.00 34.19 174 SER A O 1
ATOM 1367 N N . GLN A 1 175 ? 15.413 -9.038 16.161 1.00 34.94 175 GLN A N 1
ATOM 1368 C CA . GLN A 1 175 ? 15.310 -9.254 14.729 1.00 34.94 175 GLN A CA 1
ATOM 1369 C C . GLN A 1 175 ? 13.828 -9.421 14.385 1.00 34.94 175 GLN A C 1
ATOM 1371 O O . GLN A 1 175 ? 13.297 -10.532 14.422 1.00 34.94 175 GLN A O 1
ATOM 1376 N N . LEU A 1 176 ? 13.161 -8.329 13.999 1.00 34.44 176 LEU A N 1
ATOM 1377 C CA . LEU A 1 176 ? 11.913 -8.430 13.249 1.00 34.44 176 LEU A CA 1
ATOM 1378 C C . LEU A 1 176 ? 12.236 -9.165 11.942 1.00 34.44 176 LEU A C 1
ATOM 1380 O O . LEU A 1 176 ? 12.702 -8.575 10.969 1.00 34.44 176 LEU A O 1
ATOM 1384 N N . ARG A 1 177 ? 12.012 -10.479 11.897 1.00 34.97 177 ARG A N 1
ATOM 1385 C CA . ARG A 1 177 ? 11.997 -11.219 10.634 1.00 34.97 177 ARG A CA 1
ATOM 1386 C C . ARG A 1 177 ? 10.676 -10.958 9.932 1.00 34.97 177 ARG A C 1
ATOM 1388 O O . ARG A 1 177 ? 9.854 -11.849 9.766 1.00 34.97 177 ARG A O 1
ATOM 1395 N N . SER A 1 178 ? 10.501 -9.728 9.478 1.00 33.03 178 SER A N 1
ATOM 1396 C CA . SER A 1 178 ? 9.640 -9.474 8.342 1.00 33.03 178 SER A CA 1
ATOM 1397 C C . SER A 1 178 ? 10.322 -8.503 7.393 1.00 33.03 178 SER A C 1
ATOM 1399 O O . SER A 1 178 ? 10.866 -7.479 7.797 1.00 33.03 178 SER A O 1
ATOM 1401 N N . ARG A 1 179 ? 10.317 -8.871 6.112 1.00 37.28 179 ARG A N 1
ATOM 1402 C CA . ARG A 1 179 ? 10.940 -8.167 4.986 1.00 37.28 179 ARG A CA 1
ATOM 1403 C C . ARG A 1 179 ? 10.142 -6.906 4.614 1.00 37.28 179 ARG A C 1
ATOM 1405 O O .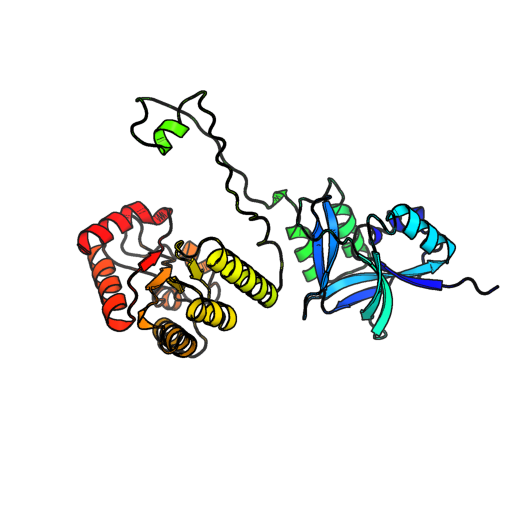 ARG A 1 179 ? 9.733 -6.745 3.469 1.00 37.28 179 ARG A O 1
ATOM 1412 N N . PHE A 1 180 ? 9.858 -6.025 5.568 1.00 41.88 180 PHE A N 1
ATOM 1413 C CA . PHE A 1 180 ? 9.044 -4.832 5.325 1.00 41.88 180 PHE A CA 1
ATOM 1414 C C . PHE A 1 180 ? 9.891 -3.655 4.823 1.00 41.88 180 PHE A C 1
ATOM 1416 O O . PHE A 1 180 ? 10.135 -2.688 5.532 1.00 41.88 180 PHE A O 1
ATOM 1423 N N . GLY A 1 181 ? 10.300 -3.755 3.555 1.00 35.06 181 GLY A N 1
ATOM 1424 C CA . GLY A 1 181 ? 10.673 -2.628 2.686 1.00 35.06 181 GLY A CA 1
ATOM 1425 C C . GLY A 1 181 ? 9.707 -2.448 1.501 1.00 35.06 181 GLY A C 1
ATOM 1426 O O . GLY A 1 181 ? 10.008 -1.729 0.559 1.00 35.06 181 GLY A O 1
ATOM 1427 N N . PHE A 1 182 ? 8.555 -3.130 1.511 1.00 41.66 182 PHE A N 1
ATOM 1428 C CA . PHE A 1 182 ? 7.775 -3.434 0.299 1.00 41.66 182 PHE A CA 1
ATOM 1429 C C . PHE A 1 182 ? 6.498 -2.595 0.091 1.00 41.66 182 PHE A C 1
ATOM 1431 O O . PHE A 1 182 ? 5.666 -2.911 -0.756 1.00 41.66 182 PHE A O 1
ATOM 1438 N N . LEU A 1 183 ? 6.307 -1.512 0.851 1.00 44.62 183 LEU A N 1
ATOM 1439 C CA . LEU A 1 183 ? 5.224 -0.553 0.569 1.00 44.62 183 LEU A CA 1
ATOM 1440 C C . LEU A 1 183 ? 5.634 0.550 -0.419 1.00 44.62 183 LEU A C 1
ATOM 1442 O O . LEU A 1 183 ? 4.767 1.282 -0.908 1.00 44.62 183 LEU A O 1
ATOM 1446 N N . ALA A 1 184 ? 6.908 0.595 -0.815 1.00 40.00 184 ALA A N 1
ATOM 1447 C CA . ALA A 1 184 ? 7.348 1.325 -1.993 1.00 40.00 184 ALA A CA 1
ATOM 1448 C C . ALA A 1 184 ? 7.076 0.479 -3.251 1.00 40.00 184 ALA A C 1
ATOM 1450 O O . ALA A 1 184 ? 7.927 -0.264 -3.713 1.00 40.00 184 ALA A O 1
ATOM 1451 N N . ILE A 1 185 ? 5.858 0.659 -3.778 1.00 42.41 185 ILE A N 1
ATOM 1452 C CA . ILE A 1 185 ? 5.498 0.503 -5.197 1.00 42.41 185 ILE A CA 1
ATOM 1453 C C . ILE A 1 185 ? 5.323 -0.943 -5.697 1.00 42.41 185 ILE A C 1
ATOM 1455 O O . ILE A 1 185 ? 6.249 -1.629 -6.082 1.00 42.41 185 ILE A O 1
ATOM 1459 N N . HIS A 1 186 ? 4.050 -1.333 -5.732 1.00 47.59 186 HIS A N 1
ATOM 1460 C CA . HIS A 1 186 ? 3.469 -2.273 -6.686 1.00 47.59 186 HIS A CA 1
ATOM 1461 C C . HIS A 1 186 ? 2.069 -1.751 -6.983 1.00 47.59 186 HIS A C 1
ATOM 1463 O O . HIS A 1 186 ? 1.434 -1.166 -6.093 1.00 47.59 186 HIS A O 1
ATOM 1469 N N . GLY A 1 187 ? 1.556 -1.985 -8.191 1.00 54.44 187 GLY A N 1
ATOM 1470 C CA . GLY A 1 187 ? 0.134 -1.795 -8.470 1.00 54.44 187 GLY A CA 1
ATOM 1471 C C . GLY A 1 187 ? -0.718 -2.555 -7.445 1.00 54.44 187 GLY A C 1
ATOM 1472 O O . GLY A 1 187 ? -0.332 -3.630 -6.980 1.00 54.44 187 GLY A O 1
ATOM 1473 N N . GLY A 1 188 ? -1.882 -2.010 -7.077 1.00 59.53 188 GLY A N 1
ATOM 1474 C CA . GLY A 1 188 ? -2.739 -2.602 -6.039 1.00 59.53 188 GLY A CA 1
ATOM 1475 C C . GLY A 1 188 ? -3.054 -4.086 -6.273 1.00 59.53 188 GLY A C 1
ATOM 1476 O O . GLY A 1 188 ? -3.175 -4.836 -5.313 1.00 59.53 188 GLY A O 1
ATOM 1477 N N . GLY A 1 189 ? -3.102 -4.528 -7.536 1.00 65.06 189 GLY A N 1
ATOM 1478 C CA . GLY A 1 189 ? -3.253 -5.935 -7.906 1.00 65.06 189 GLY A CA 1
ATOM 1479 C C . GLY A 1 189 ? -2.112 -6.827 -7.407 1.00 65.06 189 GLY A C 1
ATOM 1480 O O . GLY A 1 189 ? -2.383 -7.746 -6.643 1.00 65.06 189 GLY A O 1
ATOM 1481 N N . ALA A 1 190 ? -0.862 -6.520 -7.760 1.00 64.38 190 ALA A N 1
ATOM 1482 C CA . ALA A 1 190 ? 0.299 -7.337 -7.394 1.00 64.38 190 ALA A CA 1
ATOM 1483 C C . ALA A 1 190 ? 0.525 -7.414 -5.877 1.00 64.38 190 ALA A C 1
ATOM 1485 O O . ALA A 1 190 ? 0.951 -8.445 -5.358 1.00 64.38 190 ALA A O 1
ATOM 1486 N N . ARG A 1 191 ? 0.157 -6.359 -5.137 1.00 69.25 191 ARG A N 1
ATOM 1487 C CA . ARG A 1 191 ? 0.144 -6.408 -3.666 1.00 69.25 191 ARG A CA 1
ATOM 1488 C C . ARG A 1 191 ? -0.805 -7.486 -3.146 1.00 69.25 191 ARG A C 1
ATOM 1490 O O . ARG A 1 191 ? -0.472 -8.168 -2.184 1.00 69.25 191 ARG A O 1
ATOM 1497 N N . VAL A 1 192 ? -1.967 -7.647 -3.781 1.00 78.25 192 VAL A N 1
ATOM 1498 C CA . VAL A 1 192 ? -2.943 -8.678 -3.407 1.00 78.25 192 VAL A CA 1
ATOM 1499 C C . VAL A 1 192 ? -2.497 -10.069 -3.864 1.00 78.25 192 VAL A C 1
ATOM 1501 O O . VAL A 1 192 ? -2.641 -11.004 -3.087 1.00 78.25 192 VAL A O 1
ATOM 1504 N N . ASP A 1 193 ? -1.892 -10.205 -5.050 1.00 74.56 193 ASP A N 1
ATOM 1505 C CA . ASP A 1 193 ? -1.286 -11.472 -5.509 1.00 74.56 193 ASP A CA 1
ATOM 1506 C C . ASP A 1 193 ? -0.225 -11.983 -4.522 1.00 74.56 193 ASP A C 1
ATOM 1508 O O . ASP A 1 193 ? -0.217 -13.145 -4.112 1.00 74.56 193 ASP A O 1
ATOM 1512 N N . TYR A 1 194 ? 0.667 -11.093 -4.087 1.00 74.56 194 TYR A N 1
ATOM 1513 C CA . TYR A 1 194 ? 1.707 -11.448 -3.131 1.00 74.56 194 TYR A CA 1
ATOM 1514 C C . TYR A 1 194 ? 1.141 -11.737 -1.738 1.00 74.56 194 TYR A C 1
ATOM 1516 O O . TYR A 1 194 ? 1.582 -12.669 -1.064 1.00 74.56 194 TYR A O 1
ATOM 1524 N N . LEU A 1 195 ? 0.141 -10.967 -1.305 1.00 83.50 195 LEU A N 1
ATOM 1525 C CA . LEU A 1 195 ? -0.569 -11.229 -0.058 1.00 83.50 195 LEU A CA 1
ATOM 1526 C C . LEU A 1 195 ? -1.219 -12.619 -0.071 1.00 83.50 195 LEU A C 1
ATOM 1528 O O . LEU A 1 195 ? -1.142 -13.329 0.930 1.00 83.50 195 LEU A O 1
ATOM 1532 N N . GLU A 1 196 ? -1.804 -13.035 -1.194 1.00 84.75 196 GLU A N 1
ATOM 1533 C CA . GLU A 1 196 ? -2.369 -14.375 -1.374 1.00 84.75 196 GLU A CA 1
ATOM 1534 C C . GLU A 1 196 ? -1.291 -15.456 -1.253 1.00 84.75 196 GLU A C 1
ATOM 1536 O O . GLU A 1 196 ? -1.441 -16.386 -0.456 1.00 84.75 196 GLU A O 1
ATOM 1541 N N . HIS A 1 197 ? -0.165 -15.286 -1.951 1.00 80.38 197 HIS A N 1
ATOM 1542 C CA . HIS A 1 197 ? 0.985 -16.185 -1.852 1.00 80.38 197 HIS A CA 1
ATOM 1543 C C . HIS A 1 197 ? 1.492 -16.328 -0.407 1.00 80.38 197 HIS A C 1
ATOM 1545 O O . HIS A 1 197 ? 1.660 -17.442 0.093 1.00 80.38 197 HIS A O 1
ATOM 1551 N N . MET A 1 198 ? 1.695 -15.206 0.288 1.00 82.69 198 MET A N 1
ATOM 1552 C CA . MET A 1 198 ? 2.160 -15.201 1.676 1.00 82.69 198 MET A CA 1
ATOM 1553 C C . MET A 1 198 ? 1.142 -15.829 2.625 1.00 82.69 198 MET A C 1
ATOM 1555 O O . MET A 1 198 ? 1.524 -16.573 3.526 1.00 82.69 198 MET A O 1
ATOM 1559 N N . THR A 1 199 ? -0.148 -15.580 2.409 1.00 85.69 199 THR A N 1
ATOM 1560 C CA . THR A 1 199 ? -1.218 -16.186 3.207 1.00 85.69 199 THR A CA 1
ATOM 1561 C C . THR A 1 199 ? -1.216 -17.704 3.042 1.00 85.69 199 THR A C 1
ATOM 1563 O O . THR A 1 199 ? -1.252 -18.425 4.038 1.00 85.69 199 THR A O 1
ATOM 1566 N N . ALA A 1 200 ? -1.096 -18.207 1.810 1.00 81.81 200 ALA A N 1
ATOM 1567 C CA . ALA A 1 200 ? -0.971 -19.640 1.551 1.00 81.81 200 ALA A CA 1
ATOM 1568 C C . ALA A 1 200 ? 0.276 -20.235 2.230 1.00 81.81 200 ALA A C 1
ATOM 1570 O O . ALA A 1 200 ? 0.181 -21.266 2.899 1.00 81.81 200 ALA A O 1
ATOM 1571 N N . TYR A 1 201 ? 1.422 -19.553 2.134 1.00 82.25 201 TYR A N 1
ATOM 1572 C CA . TYR A 1 201 ? 2.664 -19.974 2.781 1.00 82.25 201 TYR A CA 1
ATOM 1573 C C . TYR A 1 201 ? 2.524 -20.067 4.307 1.00 82.25 201 TYR A C 1
ATOM 1575 O O . TYR A 1 201 ? 2.901 -21.084 4.894 1.00 82.25 201 TYR A O 1
ATOM 1583 N N . VAL A 1 202 ? 1.972 -19.034 4.955 1.00 79.62 202 VAL A N 1
ATOM 1584 C CA . VAL A 1 202 ? 1.788 -19.003 6.415 1.00 79.62 202 VAL A CA 1
ATOM 1585 C C . VAL A 1 202 ? 0.807 -20.082 6.847 1.00 79.62 202 VAL A C 1
ATOM 1587 O O . VAL A 1 202 ? 1.107 -20.811 7.782 1.00 79.62 202 VAL A O 1
ATOM 1590 N N . LYS A 1 203 ? -0.310 -20.275 6.140 1.00 84.06 203 LYS A N 1
ATOM 1591 C CA . LYS A 1 203 ? -1.252 -21.358 6.465 1.00 84.06 203 LYS A CA 1
ATOM 1592 C C . LYS A 1 203 ? -0.617 -22.740 6.347 1.00 84.06 203 LYS A C 1
ATOM 1594 O O . LYS A 1 203 ? -0.919 -23.613 7.153 1.00 84.06 203 LYS A O 1
ATOM 1599 N N . GLN A 1 204 ? 0.265 -22.941 5.370 1.00 84.25 204 GLN A N 1
ATOM 1600 C CA . GLN A 1 204 ? 0.959 -24.213 5.182 1.00 84.25 204 GLN A CA 1
ATOM 1601 C C . GLN A 1 204 ? 1.998 -24.484 6.281 1.00 84.25 204 GLN A C 1
ATOM 1603 O O . GLN A 1 204 ? 2.086 -25.607 6.771 1.00 84.25 204 GLN A O 1
ATOM 1608 N N . HIS A 1 205 ? 2.795 -23.481 6.657 1.00 83.75 205 HIS A N 1
ATOM 1609 C CA . HIS A 1 205 ? 3.949 -23.668 7.549 1.00 83.75 205 HIS A CA 1
ATOM 1610 C C . HIS A 1 205 ? 3.657 -23.317 9.016 1.00 83.75 205 HIS A C 1
ATOM 1612 O O . HIS A 1 205 ? 4.356 -23.777 9.916 1.00 83.75 205 HIS A O 1
ATOM 1618 N N . HIS A 1 206 ? 2.619 -22.521 9.260 1.00 85.69 206 HIS A N 1
ATOM 1619 C CA . HIS A 1 206 ? 2.197 -22.016 10.566 1.00 85.69 206 HIS A CA 1
ATOM 1620 C C . HIS A 1 206 ? 0.661 -22.065 10.712 1.00 85.69 206 HIS A C 1
ATOM 1622 O O . HIS A 1 206 ? 0.031 -21.040 10.975 1.00 85.69 206 HIS A O 1
ATOM 1628 N N . PRO A 1 207 ? 0.028 -23.247 10.571 1.00 83.38 207 PRO A N 1
ATOM 1629 C CA . PRO A 1 207 ? -1.433 -23.383 10.491 1.00 83.38 207 PRO A CA 1
ATOM 1630 C C . PRO A 1 207 ? -2.192 -22.926 11.746 1.00 83.38 207 PRO A C 1
ATOM 1632 O O . PRO A 1 207 ? -3.398 -22.713 11.686 1.00 83.38 207 PRO A O 1
ATOM 1635 N N . THR A 1 208 ? -1.511 -22.795 12.886 1.00 86.62 208 THR A N 1
ATOM 1636 C CA . THR A 1 208 ? -2.110 -22.371 14.159 1.00 86.62 208 THR A CA 1
ATOM 1637 C C . THR A 1 208 ? -2.042 -20.866 14.394 1.00 86.62 208 THR A C 1
ATOM 1639 O O . THR A 1 208 ? -2.598 -20.396 15.380 1.00 86.62 208 THR A O 1
ATOM 1642 N N . VAL A 1 209 ? -1.324 -20.112 13.555 1.00 87.75 209 VAL A N 1
ATOM 1643 C CA . VAL A 1 209 ? -1.177 -18.661 13.712 1.00 87.75 209 VAL A CA 1
ATOM 1644 C C . VAL A 1 209 ? -2.361 -17.973 13.029 1.00 87.75 209 VAL A C 1
ATOM 1646 O O . VAL A 1 209 ? -2.496 -18.110 11.811 1.00 87.75 209 VAL A O 1
ATOM 1649 N N . PRO A 1 210 ? -3.212 -17.230 13.764 1.00 89.44 210 PRO A N 1
ATOM 1650 C CA . PRO A 1 210 ? -4.309 -16.492 13.155 1.00 89.44 210 PRO A CA 1
ATOM 1651 C C . PRO A 1 210 ? -3.786 -15.418 12.204 1.00 89.44 210 PRO A C 1
ATOM 1653 O O . PRO A 1 210 ? -2.857 -14.678 12.529 1.00 89.44 210 PRO A O 1
ATOM 1656 N N . ILE A 1 211 ? -4.405 -15.317 11.032 1.00 92.56 211 ILE A N 1
ATOM 1657 C CA . ILE A 1 211 ? -4.054 -14.316 10.027 1.00 92.56 211 ILE A CA 1
ATOM 1658 C C . ILE A 1 211 ? -5.126 -13.230 10.017 1.00 92.56 211 ILE A C 1
ATOM 1660 O O . ILE A 1 211 ? -6.305 -13.526 9.813 1.00 92.56 211 ILE A O 1
ATOM 1664 N N . LEU A 1 212 ? -4.701 -11.978 10.188 1.00 95.25 212 LEU A N 1
ATOM 1665 C CA . LEU A 1 212 ? -5.521 -10.797 9.937 1.00 95.25 212 LEU A CA 1
ATOM 1666 C C . LEU A 1 212 ? -5.190 -10.237 8.555 1.00 95.25 212 LEU A C 1
ATOM 1668 O O . LEU A 1 212 ? -4.027 -9.964 8.256 1.00 95.25 212 LEU A O 1
ATOM 1672 N N . ILE A 1 213 ? -6.213 -10.035 7.727 1.00 94.81 213 ILE A N 1
ATOM 1673 C CA . ILE A 1 213 ? -6.085 -9.309 6.460 1.00 94.81 213 ILE A CA 1
ATOM 1674 C C . ILE A 1 213 ? -7.052 -8.130 6.473 1.00 94.81 213 ILE A C 1
ATOM 1676 O O . ILE A 1 213 ? -8.255 -8.313 6.647 1.00 94.81 213 ILE A O 1
ATOM 1680 N N . ALA A 1 214 ? -6.520 -6.927 6.256 1.00 91.19 214 ALA A N 1
ATOM 1681 C CA . ALA A 1 214 ? -7.284 -5.687 6.233 1.00 91.19 214 ALA A CA 1
ATOM 1682 C C . ALA A 1 214 ? -7.182 -4.969 4.882 1.00 91.19 214 ALA A C 1
ATOM 1684 O O . ALA A 1 214 ? -6.164 -5.051 4.190 1.00 91.19 214 ALA A O 1
ATOM 1685 N N . GLY A 1 215 ? -8.230 -4.234 4.515 1.00 85.62 215 GLY A N 1
ATOM 1686 C CA . GLY A 1 215 ? -8.254 -3.403 3.313 1.00 85.62 215 GLY A CA 1
ATOM 1687 C C . GLY A 1 215 ? -9.669 -3.032 2.873 1.00 85.62 215 GLY A C 1
ATOM 1688 O O . GLY A 1 215 ? -10.640 -3.431 3.499 1.00 85.62 215 GLY A O 1
ATOM 1689 N N . ASN A 1 216 ? -9.789 -2.280 1.775 1.00 82.44 216 ASN A N 1
ATOM 1690 C CA . ASN A 1 216 ? -11.094 -1.826 1.260 1.00 82.44 216 ASN A CA 1
ATOM 1691 C C . ASN A 1 216 ? -11.461 -2.395 -0.114 1.00 82.44 216 ASN A C 1
ATOM 1693 O O . ASN A 1 216 ? -12.638 -2.512 -0.453 1.00 82.44 216 ASN A O 1
ATOM 1697 N N . GLY A 1 217 ? -10.463 -2.744 -0.929 1.00 84.25 217 GLY A N 1
ATOM 1698 C CA . GLY A 1 217 ? -10.698 -3.231 -2.285 1.00 84.25 217 GLY A CA 1
ATOM 1699 C C . GLY A 1 217 ? -11.355 -4.612 -2.301 1.00 84.25 217 GLY A C 1
ATOM 1700 O O . GLY A 1 217 ? -10.962 -5.503 -1.551 1.00 84.25 217 GLY A O 1
ATOM 1701 N N . ASN A 1 218 ? -12.292 -4.828 -3.227 1.00 89.38 218 ASN A N 1
ATOM 1702 C CA . ASN A 1 218 ? -13.012 -6.102 -3.357 1.00 89.38 218 ASN A CA 1
ATOM 1703 C C . ASN A 1 218 ? -12.067 -7.310 -3.475 1.00 89.38 218 ASN A C 1
ATOM 1705 O O . ASN A 1 218 ? -12.351 -8.372 -2.931 1.00 89.38 218 ASN A O 1
ATOM 1709 N N . ARG A 1 219 ? -10.913 -7.148 -4.137 1.00 86.38 219 ARG A N 1
ATOM 1710 C CA . ARG A 1 219 ? -9.925 -8.221 -4.304 1.00 86.38 219 ARG A CA 1
ATOM 1711 C C . ARG A 1 219 ? -9.278 -8.640 -2.978 1.00 86.38 219 ARG A C 1
ATOM 1713 O O . ARG A 1 219 ? -9.246 -9.826 -2.670 1.00 86.38 219 ARG A O 1
ATOM 1720 N N . VAL A 1 220 ? -8.806 -7.676 -2.181 1.00 90.00 220 VAL A N 1
ATOM 1721 C CA . VAL A 1 220 ? -8.211 -7.967 -0.863 1.00 90.00 220 VAL A CA 1
ATOM 1722 C C . VAL A 1 220 ? -9.261 -8.483 0.118 1.00 90.00 220 VAL A C 1
ATOM 1724 O O . VAL A 1 220 ? -8.973 -9.397 0.880 1.00 90.00 220 VAL A O 1
ATOM 1727 N N . MET A 1 221 ? -10.495 -7.976 0.049 1.00 93.00 221 MET A N 1
ATOM 1728 C CA . MET A 1 221 ? -11.600 -8.460 0.882 1.00 93.00 221 MET A CA 1
ATOM 1729 C C . MET A 1 221 ? -12.046 -9.872 0.516 1.00 93.00 221 MET A C 1
ATOM 1731 O O . MET A 1 221 ? -12.338 -10.660 1.408 1.00 93.00 221 MET A O 1
ATOM 1735 N N . THR A 1 222 ? -12.026 -10.232 -0.769 1.00 94.94 222 THR A N 1
ATOM 1736 C CA . THR A 1 222 ? -12.280 -11.615 -1.202 1.00 94.94 222 THR A CA 1
ATOM 1737 C C . THR A 1 222 ? -11.220 -12.552 -0.632 1.00 94.94 222 THR A C 1
ATOM 1739 O O . THR A 1 222 ? -11.557 -13.572 -0.038 1.00 94.94 222 THR A O 1
ATOM 1742 N N . LEU A 1 223 ? -9.941 -12.172 -0.734 1.00 95.06 223 LEU A N 1
ATOM 1743 C CA . LEU A 1 223 ? -8.846 -12.943 -0.151 1.00 95.06 223 LEU A CA 1
ATOM 1744 C C . LEU A 1 223 ? -8.982 -13.072 1.375 1.00 95.06 223 LEU A C 1
ATOM 1746 O O . LEU A 1 223 ? -8.836 -14.169 1.911 1.00 95.06 223 LEU A O 1
ATOM 1750 N N . ALA A 1 224 ? -9.293 -11.974 2.071 1.00 96.75 224 ALA A N 1
ATOM 1751 C CA . ALA A 1 224 ? -9.505 -11.968 3.516 1.00 96.75 224 ALA A CA 1
ATOM 1752 C C . ALA A 1 224 ? -10.637 -12.925 3.915 1.00 96.75 224 ALA A C 1
ATOM 1754 O O . ALA A 1 224 ? -10.420 -13.830 4.716 1.00 96.75 224 ALA A O 1
ATOM 1755 N N . ALA A 1 225 ? -11.803 -12.792 3.279 1.00 97.19 225 ALA A N 1
ATOM 1756 C CA . ALA A 1 225 ? -12.971 -13.633 3.516 1.00 97.19 225 ALA A CA 1
ATOM 1757 C C . ALA A 1 225 ? -12.681 -15.127 3.285 1.00 97.19 225 ALA A C 1
ATOM 1759 O O . ALA A 1 225 ? -13.131 -15.989 4.039 1.00 97.19 225 ALA A O 1
ATOM 1760 N N . GLN A 1 226 ? -11.899 -15.445 2.252 1.00 95.50 226 GLN A N 1
ATOM 1761 C CA . GLN A 1 226 ? -11.616 -16.824 1.861 1.00 95.50 226 GLN A CA 1
ATOM 1762 C C . GLN A 1 226 ? -10.467 -17.465 2.626 1.00 95.50 226 GLN A C 1
ATOM 1764 O O . GLN A 1 226 ? -10.424 -18.695 2.708 1.00 95.50 226 GLN A O 1
ATOM 1769 N N . GLN A 1 227 ? -9.522 -16.688 3.163 1.00 95.12 227 GLN A N 1
ATOM 1770 C CA . GLN A 1 227 ? -8.266 -17.241 3.673 1.00 95.12 227 GLN A CA 1
ATOM 1771 C C . GLN A 1 227 ? -7.916 -16.836 5.103 1.00 95.12 227 GLN A C 1
ATOM 1773 O O . GLN A 1 227 ? -7.337 -17.680 5.792 1.00 95.12 227 GLN A O 1
ATOM 1778 N N . ALA A 1 228 ? -8.277 -15.630 5.546 1.00 96.38 228 ALA A N 1
ATOM 1779 C CA . ALA A 1 228 ? -7.910 -15.092 6.856 1.00 96.38 228 ALA A CA 1
ATOM 1780 C C . ALA A 1 228 ? -8.722 -15.722 7.999 1.00 96.38 228 ALA A C 1
ATOM 1782 O O . ALA A 1 228 ? -9.697 -16.436 7.768 1.00 96.38 228 ALA A O 1
ATOM 1783 N N . ASN A 1 229 ? -8.306 -15.464 9.235 1.00 96.94 229 ASN A N 1
ATOM 1784 C CA . ASN A 1 229 ? -9.090 -15.729 10.443 1.00 96.94 229 ASN A CA 1
ATOM 1785 C C . ASN A 1 229 ? -9.822 -14.463 10.898 1.00 96.94 229 ASN A C 1
ATOM 1787 O O . ASN A 1 229 ? -10.939 -14.548 11.396 1.00 96.94 229 ASN A O 1
ATOM 1791 N N . ILE A 1 230 ? -9.188 -13.306 10.690 1.00 98.00 230 ILE A N 1
ATOM 1792 C CA . ILE A 1 230 ? -9.698 -11.997 11.084 1.00 98.00 230 ILE A CA 1
ATOM 1793 C C . ILE A 1 230 ? -9.757 -11.106 9.841 1.00 98.00 230 ILE A C 1
ATOM 1795 O O . ILE A 1 230 ? -8.766 -10.971 9.114 1.00 98.00 230 ILE A O 1
ATOM 1799 N N . VAL A 1 231 ? -10.910 -10.492 9.588 1.00 97.81 231 VAL A N 1
ATOM 1800 C CA . VAL A 1 231 ? -11.099 -9.548 8.479 1.00 97.81 231 VAL A CA 1
ATOM 1801 C C . VAL A 1 231 ? -11.111 -8.128 9.029 1.00 97.81 231 VAL A C 1
ATOM 1803 O O . VAL A 1 231 ? -12.000 -7.765 9.793 1.00 97.81 231 VAL A O 1
ATOM 1806 N N . GLY A 1 232 ? -10.115 -7.328 8.643 1.00 96.19 232 GLY A N 1
ATOM 1807 C CA . GLY A 1 232 ? -9.981 -5.934 9.061 1.00 96.19 232 GLY A CA 1
ATOM 1808 C C . GLY A 1 232 ? -10.696 -4.966 8.118 1.00 96.19 232 GLY A C 1
ATOM 1809 O O . GLY A 1 232 ? -10.303 -4.785 6.963 1.00 96.19 232 GLY A O 1
ATOM 1810 N N . LEU A 1 233 ? -11.722 -4.312 8.641 1.00 93.38 233 LEU A N 1
ATOM 1811 C CA . LEU A 1 233 ? -12.522 -3.275 8.006 1.00 93.38 233 LEU A CA 1
ATOM 1812 C C . LEU A 1 233 ? -12.005 -1.904 8.451 1.00 93.38 233 LEU A C 1
ATOM 1814 O O . LEU A 1 233 ? -11.497 -1.752 9.559 1.00 93.38 233 LEU A O 1
ATOM 1818 N N . THR A 1 234 ? -12.137 -0.884 7.606 1.00 81.81 234 THR A N 1
ATOM 1819 C CA . THR A 1 234 ? -11.640 0.470 7.932 1.00 81.81 234 THR A CA 1
ATOM 1820 C C . THR A 1 234 ? -12.739 1.527 7.989 1.00 81.81 234 THR A C 1
ATOM 1822 O O . THR A 1 234 ? -12.432 2.711 8.059 1.00 81.81 234 THR A O 1
ATOM 1825 N N . GLY A 1 235 ? -14.011 1.123 7.880 1.00 67.31 235 GLY A N 1
ATOM 1826 C CA . GLY A 1 235 ? -15.151 2.049 7.842 1.00 67.31 235 GLY A CA 1
ATOM 1827 C C . GLY A 1 235 ? -15.119 3.047 6.675 1.00 67.31 235 GLY A C 1
ATOM 1828 O O . GLY A 1 235 ? -15.883 4.006 6.675 1.00 67.31 235 GLY A O 1
ATOM 1829 N N . SER A 1 236 ? -14.230 2.846 5.694 1.00 71.50 236 SER A N 1
ATOM 1830 C CA . SER A 1 236 ? -14.064 3.752 4.558 1.00 71.50 236 SER A CA 1
ATOM 1831 C C . SER A 1 236 ? -15.293 3.745 3.659 1.00 71.50 236 SER A C 1
ATOM 1833 O O . SER A 1 236 ? -15.938 2.713 3.473 1.00 71.50 236 SER A O 1
ATOM 1835 N N . ASN A 1 237 ? -15.574 4.905 3.066 1.00 66.69 237 ASN A N 1
ATOM 1836 C CA . ASN A 1 237 ? -16.749 5.103 2.235 1.00 66.69 237 ASN A CA 1
ATOM 1837 C C . ASN A 1 237 ? -16.781 4.133 1.040 1.00 66.69 237 ASN A C 1
ATOM 1839 O O . ASN A 1 237 ? -15.776 3.912 0.358 1.00 66.69 237 ASN A O 1
ATOM 1843 N N . VAL A 1 238 ? -17.968 3.603 0.768 1.00 62.47 238 VAL A N 1
ATOM 1844 C CA . VAL A 1 238 ? -18.279 2.796 -0.405 1.00 62.47 238 VAL A CA 1
ATOM 1845 C C . VAL A 1 238 ? -19.208 3.625 -1.271 1.00 62.47 238 VAL A C 1
ATOM 1847 O O . VAL A 1 238 ? -20.293 4.000 -0.836 1.00 62.47 238 VAL A O 1
ATOM 1850 N N . HIS A 1 239 ? -18.790 3.926 -2.501 1.00 62.34 239 HIS A N 1
ATOM 1851 C CA . HIS A 1 239 ? -19.577 4.770 -3.398 1.00 62.34 239 HIS A CA 1
ATOM 1852 C C . HIS A 1 239 ? -21.019 4.260 -3.550 1.00 62.34 239 HIS A C 1
ATOM 1854 O O . HIS A 1 239 ? -21.244 3.178 -4.088 1.00 62.34 239 HIS A O 1
ATOM 1860 N N . GLY A 1 240 ? -21.979 5.085 -3.117 1.00 64.00 240 GLY A N 1
ATOM 1861 C CA . GLY A 1 240 ? -23.413 4.834 -3.270 1.00 64.00 240 GLY A CA 1
ATOM 1862 C C . GLY A 1 240 ? -24.047 3.935 -2.205 1.00 64.00 240 GLY A C 1
ATOM 1863 O O . GLY A 1 240 ? -25.199 3.558 -2.387 1.00 64.00 240 GLY A O 1
ATOM 1864 N N . ALA A 1 241 ? -23.331 3.584 -1.131 1.00 73.31 241 ALA A N 1
ATOM 1865 C CA . ALA A 1 241 ? -23.908 2.866 0.004 1.00 73.31 241 ALA A CA 1
ATOM 1866 C C . ALA A 1 241 ? -24.397 3.847 1.080 1.00 73.31 241 ALA A C 1
ATOM 1868 O O . ALA A 1 241 ? -23.631 4.704 1.520 1.00 73.31 241 ALA A O 1
ATOM 1869 N N . ASP A 1 242 ? -25.643 3.679 1.529 1.00 80.44 242 ASP A N 1
ATOM 1870 C CA . ASP A 1 242 ? -26.193 4.435 2.664 1.00 80.44 242 ASP A CA 1
ATOM 1871 C C . ASP A 1 242 ? -25.493 4.053 3.980 1.00 80.44 242 ASP A C 1
ATOM 1873 O O . ASP A 1 242 ? -25.242 4.904 4.829 1.00 80.44 242 ASP A O 1
ATOM 1877 N N . ASP A 1 243 ? -25.119 2.776 4.109 1.00 87.94 243 ASP A N 1
ATOM 1878 C CA . ASP A 1 243 ? -24.321 2.236 5.208 1.00 87.94 243 ASP A CA 1
ATOM 1879 C C . ASP A 1 243 ? -23.077 1.513 4.652 1.00 87.94 243 ASP A C 1
ATOM 1881 O O . ASP A 1 243 ? -23.147 0.348 4.235 1.00 87.94 243 ASP A O 1
ATOM 1885 N N . PRO A 1 244 ? -21.919 2.199 4.618 1.00 86.19 244 PRO A N 1
ATOM 1886 C CA . PRO A 1 244 ? -20.681 1.624 4.104 1.00 86.19 244 PRO A CA 1
ATOM 1887 C C . PRO A 1 244 ? -20.193 0.402 4.888 1.00 86.19 244 PRO A C 1
ATOM 1889 O O . PRO A 1 244 ? -19.560 -0.478 4.303 1.00 86.19 244 PRO A O 1
ATOM 1892 N N . LEU A 1 245 ? -20.455 0.330 6.200 1.00 90.88 245 LEU A N 1
ATOM 1893 C CA . LEU A 1 245 ? -19.982 -0.787 7.015 1.00 90.88 245 LEU A CA 1
ATOM 1894 C C . LEU A 1 245 ? -20.842 -2.028 6.768 1.00 90.88 245 LEU A C 1
ATOM 1896 O O . LEU A 1 245 ? -20.276 -3.094 6.512 1.00 90.88 245 LEU A O 1
ATOM 1900 N N . ALA A 1 246 ? -22.172 -1.886 6.753 1.00 92.06 246 ALA A N 1
ATOM 1901 C CA . ALA A 1 246 ? -23.076 -2.979 6.392 1.00 92.06 246 ALA A CA 1
ATOM 1902 C C . ALA A 1 246 ? -22.739 -3.559 5.016 1.00 92.06 246 ALA A C 1
ATOM 1904 O O . ALA A 1 246 ? -22.604 -4.775 4.872 1.00 92.06 246 ALA A O 1
ATOM 1905 N N . GLU A 1 247 ? -22.530 -2.702 4.011 1.00 92.12 247 GLU A N 1
ATOM 1906 C CA . GLU A 1 247 ? -22.218 -3.165 2.659 1.00 92.12 247 GLU A CA 1
ATOM 1907 C C . GLU A 1 247 ? -20.901 -3.956 2.620 1.00 92.12 247 GLU A C 1
ATOM 1909 O O . GLU A 1 247 ? -20.846 -5.026 2.002 1.00 92.12 247 GLU A O 1
ATOM 1914 N N . ARG A 1 248 ? -19.854 -3.490 3.319 1.00 92.25 248 ARG A N 1
ATOM 1915 C CA . ARG A 1 248 ? -18.579 -4.222 3.392 1.00 92.25 248 ARG A CA 1
ATOM 1916 C C . ARG A 1 248 ? -18.734 -5.556 4.125 1.00 92.25 248 ARG A C 1
ATOM 1918 O O . ARG A 1 248 ? -18.167 -6.551 3.671 1.00 92.25 248 ARG A O 1
ATOM 1925 N N . VAL A 1 249 ? -19.510 -5.615 5.208 1.00 94.62 249 VAL A N 1
ATOM 1926 C CA . VAL A 1 249 ? -19.792 -6.870 5.930 1.00 94.62 249 VAL A CA 1
ATOM 1927 C C . VAL A 1 249 ? -20.558 -7.854 5.044 1.00 94.62 249 VAL A C 1
ATOM 1929 O O . VAL A 1 249 ? -20.183 -9.024 4.957 1.00 94.62 249 VAL A O 1
ATOM 1932 N N . ASP A 1 250 ? -21.566 -7.390 4.307 1.00 94.75 250 ASP A N 1
ATOM 1933 C CA . ASP A 1 250 ? -22.331 -8.217 3.369 1.00 94.75 250 ASP A CA 1
ATOM 1934 C C . ASP A 1 250 ? -21.487 -8.697 2.183 1.00 94.75 250 ASP A C 1
ATOM 1936 O O . ASP A 1 250 ? -21.673 -9.810 1.676 1.00 94.75 250 ASP A O 1
ATOM 1940 N N . PHE A 1 251 ? -20.536 -7.883 1.721 1.00 94.94 251 PHE A N 1
ATOM 1941 C CA . PHE A 1 251 ? -19.541 -8.314 0.745 1.00 94.94 251 PHE A CA 1
ATOM 1942 C C . PHE A 1 251 ? -18.691 -9.466 1.297 1.00 94.94 251 PHE A C 1
ATOM 1944 O O . PHE A 1 251 ? -18.568 -10.501 0.637 1.00 94.94 251 PHE A O 1
ATOM 1951 N N . VAL A 1 252 ? -18.146 -9.319 2.510 1.00 96.44 252 VAL A N 1
ATOM 1952 C CA . VAL A 1 252 ? -17.338 -10.359 3.170 1.00 96.44 252 VAL A CA 1
ATOM 1953 C C . VAL A 1 252 ? -18.158 -11.631 3.372 1.00 96.44 252 VAL A C 1
ATOM 1955 O O . VAL A 1 252 ? -17.670 -12.711 3.046 1.00 96.44 252 VAL A O 1
ATOM 1958 N N . ARG A 1 253 ? -19.420 -11.522 3.806 1.00 97.19 253 ARG A N 1
ATOM 1959 C CA . ARG A 1 253 ? -20.332 -12.664 3.976 1.00 97.19 253 ARG A CA 1
ATOM 1960 C C . ARG A 1 253 ? -20.523 -13.451 2.688 1.00 97.19 253 ARG A C 1
ATOM 1962 O O . ARG A 1 253 ? -20.354 -14.668 2.679 1.00 97.19 253 ARG A O 1
ATOM 1969 N N . ARG A 1 254 ? -20.803 -12.765 1.577 1.00 97.69 254 ARG A N 1
ATOM 1970 C CA . ARG A 1 254 ? -20.952 -13.412 0.264 1.00 97.69 254 ARG A CA 1
ATOM 1971 C C . ARG A 1 254 ? -19.654 -14.050 -0.227 1.00 97.69 254 ARG A C 1
ATOM 1973 O O . ARG A 1 254 ? -19.700 -15.132 -0.801 1.00 97.69 254 ARG A O 1
ATOM 1980 N N . ALA A 1 255 ? -18.514 -13.394 -0.016 1.00 97.19 255 ALA A N 1
ATOM 1981 C CA . ALA A 1 255 ? -17.215 -13.910 -0.444 1.00 97.19 255 ALA A CA 1
ATOM 1982 C C . ALA A 1 255 ? -16.729 -15.100 0.406 1.00 97.19 255 ALA A C 1
ATOM 1984 O O . ALA A 1 255 ? -16.028 -15.970 -0.113 1.00 97.19 255 ALA A O 1
ATOM 1985 N N . ALA A 1 256 ? -17.096 -15.136 1.690 1.00 97.44 256 ALA A N 1
ATOM 1986 C CA . ALA A 1 256 ? -16.759 -16.207 2.622 1.00 97.44 256 ALA A CA 1
ATOM 1987 C C . ALA A 1 256 ? -17.646 -17.449 2.439 1.00 97.44 256 ALA A C 1
ATOM 1989 O O . ALA A 1 256 ? -17.160 -18.566 2.603 1.00 97.44 256 ALA A O 1
ATOM 1990 N N . GLY A 1 257 ? -18.930 -17.279 2.108 1.00 97.44 257 GLY A N 1
ATOM 1991 C CA . GLY A 1 257 ? -19.882 -18.392 2.059 1.00 97.44 257 GLY A CA 1
ATOM 1992 C C . GLY A 1 257 ? -20.000 -19.086 3.421 1.00 97.44 257 GLY A C 1
ATOM 1993 O O . GLY A 1 257 ? -20.060 -18.420 4.453 1.00 97.44 257 GLY A O 1
ATOM 1994 N N . ASP A 1 258 ? -19.966 -20.418 3.431 1.00 96.88 258 ASP A N 1
ATOM 1995 C CA . ASP A 1 258 ? -20.204 -21.247 4.627 1.00 96.88 258 ASP A CA 1
ATOM 1996 C C . ASP A 1 258 ? -19.218 -21.001 5.781 1.00 96.88 258 ASP A C 1
ATOM 1998 O O . ASP A 1 258 ? -19.501 -21.343 6.926 1.00 96.88 258 ASP A O 1
ATOM 2002 N N . ARG A 1 259 ? -18.045 -20.413 5.507 1.00 96.50 259 ARG A N 1
ATOM 2003 C CA . ARG A 1 259 ? -17.035 -20.134 6.540 1.00 96.50 259 ARG A CA 1
ATOM 2004 C C . ARG A 1 259 ? -17.174 -18.763 7.200 1.00 96.50 259 ARG A C 1
ATOM 2006 O O . ARG A 1 259 ? -16.303 -18.416 7.996 1.00 96.50 259 ARG A O 1
ATOM 2013 N N . PHE A 1 260 ? -18.197 -17.976 6.859 1.00 97.44 260 PHE A N 1
ATOM 2014 C CA . PHE A 1 260 ? -18.375 -16.634 7.418 1.00 97.44 260 PHE A CA 1
ATOM 2015 C C . PHE A 1 260 ? -18.460 -16.650 8.947 1.00 97.44 260 PHE A C 1
ATOM 2017 O O . PHE A 1 260 ? -17.769 -15.872 9.593 1.00 97.44 260 PHE A O 1
ATOM 2024 N N . ASP A 1 261 ? -19.203 -17.597 9.521 1.00 94.62 261 ASP A N 1
ATOM 2025 C CA . ASP A 1 261 ? -19.403 -17.699 10.975 1.00 94.62 261 ASP A CA 1
ATOM 2026 C C . ASP A 1 261 ? -18.119 -18.055 11.749 1.00 94.62 261 ASP A C 1
ATOM 2028 O O . ASP A 1 261 ? -18.071 -17.944 12.971 1.00 94.62 261 ASP A O 1
ATOM 2032 N N . ALA A 1 262 ? -17.063 -18.482 11.047 1.00 95.00 262 ALA A N 1
ATOM 2033 C CA . ALA A 1 262 ? -15.748 -18.751 11.625 1.00 95.00 262 ALA A CA 1
ATOM 2034 C C . ALA A 1 262 ? -14.785 -17.551 11.536 1.00 95.00 262 ALA A C 1
ATOM 2036 O O . ALA A 1 262 ? -13.638 -17.664 11.973 1.00 95.00 262 ALA A O 1
ATOM 2037 N N . LEU A 1 263 ? -15.200 -16.442 10.915 1.00 96.94 263 LEU A N 1
ATOM 2038 C CA . LEU A 1 263 ? -14.401 -15.225 10.802 1.00 96.94 263 LEU A CA 1
ATOM 2039 C C . LEU A 1 263 ? -14.650 -14.305 11.996 1.00 96.94 263 LEU A C 1
ATOM 2041 O O . LEU A 1 263 ? -15.786 -14.078 12.400 1.00 96.94 263 LEU A O 1
ATOM 2045 N N . GLU A 1 264 ? -13.580 -13.702 12.498 1.00 97.94 264 GLU A N 1
ATOM 2046 C CA . GLU A 1 264 ? -13.671 -12.546 13.385 1.00 97.94 264 GLU A CA 1
ATOM 2047 C C . GLU A 1 264 ? -13.668 -11.267 12.539 1.00 97.94 264 GLU A C 1
ATOM 2049 O O . GLU A 1 264 ? -12.817 -11.087 11.660 1.00 97.94 264 GLU A O 1
ATOM 2054 N N . LEU A 1 265 ? -14.613 -10.364 12.792 1.00 97.62 265 LEU A N 1
ATOM 2055 C CA . LEU A 1 265 ? -14.655 -9.062 12.131 1.00 97.62 265 LEU A CA 1
ATOM 2056 C C . LEU A 1 265 ? -13.975 -8.017 13.017 1.00 97.62 265 LEU A C 1
ATOM 2058 O O . LEU A 1 265 ? -14.377 -7.798 14.162 1.00 97.62 265 LEU A O 1
ATOM 2062 N N . ASN A 1 266 ? -12.948 -7.371 12.465 1.00 97.81 266 ASN A N 1
ATOM 2063 C CA . ASN A 1 266 ? -12.201 -6.293 13.099 1.00 97.81 266 ASN A CA 1
ATOM 2064 C C . ASN A 1 266 ? -12.511 -4.953 12.428 1.00 97.81 266 ASN A C 1
ATOM 2066 O O . ASN A 1 266 ? -12.575 -4.883 11.204 1.00 97.81 266 ASN A O 1
ATOM 2070 N N . LEU A 1 267 ? -12.663 -3.885 13.211 1.00 95.00 267 LEU A N 1
ATOM 2071 C CA . LEU A 1 267 ? -12.803 -2.520 12.705 1.00 95.00 267 LEU A CA 1
ATOM 2072 C C . LEU A 1 267 ? -11.645 -1.643 13.191 1.00 95.00 267 LEU A C 1
ATOM 2074 O O . LEU A 1 267 ? -11.391 -1.521 14.389 1.00 95.00 267 LEU A O 1
ATOM 2078 N N . ALA A 1 268 ? -10.954 -1.001 12.252 1.00 93.00 268 ALA A N 1
ATOM 2079 C CA . ALA A 1 268 ? -9.961 0.018 12.551 1.00 93.00 268 ALA A CA 1
ATOM 2080 C C . ALA A 1 268 ? -10.645 1.354 12.86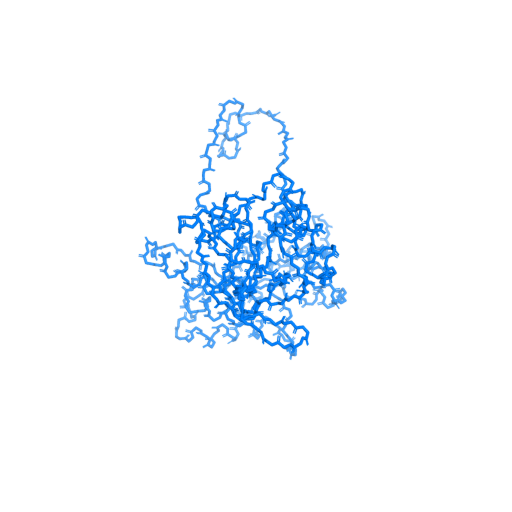8 1.00 93.00 268 ALA A C 1
ATOM 2082 O O . ALA A 1 268 ? -11.321 1.929 12.016 1.00 93.00 268 ALA A O 1
ATOM 2083 N N . ILE A 1 269 ? -10.427 1.849 14.083 1.00 92.50 269 ILE A N 1
ATOM 2084 C CA . ILE A 1 269 ? -10.860 3.165 14.544 1.00 92.50 269 ILE A CA 1
ATOM 2085 C C . ILE A 1 269 ? -9.783 4.181 14.164 1.00 92.50 269 ILE A C 1
ATOM 2087 O O . ILE A 1 269 ? -8.606 4.032 14.506 1.00 92.50 269 ILE A O 1
ATOM 2091 N N . THR A 1 270 ? -10.183 5.199 13.410 1.00 89.88 270 THR A N 1
ATOM 2092 C CA . THR A 1 270 ? -9.291 6.202 12.816 1.00 89.88 270 THR A CA 1
ATOM 2093 C C . THR A 1 270 ? -9.378 7.560 13.501 1.00 89.88 270 THR A C 1
ATOM 2095 O O . THR A 1 270 ? -8.543 8.421 13.223 1.00 89.88 270 THR A O 1
ATOM 2098 N N . ALA A 1 271 ? -10.371 7.761 14.371 1.00 92.00 271 ALA A N 1
ATOM 2099 C CA . ALA A 1 271 ? -10.484 8.947 15.209 1.00 92.00 271 ALA A CA 1
ATOM 2100 C C . ALA A 1 271 ? -11.274 8.659 16.492 1.00 92.00 271 ALA A C 1
ATOM 2102 O O . ALA A 1 271 ? -12.288 7.956 16.469 1.00 92.00 271 ALA A O 1
ATOM 2103 N N . LEU A 1 272 ? -10.804 9.240 17.594 1.00 91.75 272 LEU A N 1
ATOM 2104 C CA . LEU A 1 272 ? -11.414 9.189 18.921 1.00 91.75 272 LEU A CA 1
ATOM 2105 C C . LEU A 1 272 ? -11.114 10.512 19.658 1.00 91.75 272 LEU A C 1
ATOM 2107 O O . LEU A 1 272 ? -10.157 11.197 19.278 1.00 91.75 272 LEU A O 1
ATOM 2111 N N . PRO A 1 273 ? -11.892 10.916 20.679 1.00 91.62 273 PRO A N 1
ATOM 2112 C CA . PRO A 1 273 ? -11.586 12.119 21.449 1.00 91.62 273 PRO A CA 1
ATOM 2113 C C . PRO A 1 273 ? -10.304 11.971 22.272 1.00 91.62 273 PRO A C 1
ATOM 2115 O O . PRO A 1 273 ? -9.974 10.873 22.732 1.00 91.62 273 PRO A O 1
ATOM 2118 N N . ASN A 1 274 ? -9.592 13.071 22.514 1.00 86.56 274 ASN A N 1
ATOM 2119 C CA . ASN A 1 274 ? -8.525 13.062 23.512 1.00 86.56 274 ASN A CA 1
ATOM 2120 C C . ASN A 1 274 ? -9.112 12.993 24.927 1.00 86.56 274 ASN A C 1
ATOM 2122 O O . ASN A 1 274 ? -10.317 13.145 25.147 1.00 86.56 274 ASN A O 1
ATOM 2126 N N . GLU A 1 275 ? -8.256 12.758 25.917 1.00 81.38 275 GLU A N 1
ATOM 2127 C CA . GLU A 1 275 ? -8.697 12.738 27.305 1.00 81.38 275 GLU A CA 1
ATOM 2128 C C . GLU A 1 275 ? -9.318 14.085 27.718 1.00 81.38 275 GLU A C 1
ATOM 2130 O O . GLU A 1 275 ? -8.699 15.139 27.602 1.00 81.38 275 GLU A O 1
ATOM 2135 N N . GLY A 1 276 ? -10.551 14.035 28.234 1.00 81.56 276 GLY A N 1
ATOM 2136 C CA . GLY A 1 276 ? -11.297 15.224 28.659 1.00 81.56 276 GLY A CA 1
ATOM 2137 C C . GLY A 1 276 ? -12.069 15.922 27.537 1.00 81.56 276 GLY A C 1
ATOM 2138 O O . GLY A 1 276 ? -12.802 16.871 27.813 1.00 81.56 276 GLY A O 1
ATOM 2139 N N . GLU A 1 277 ? -11.960 15.434 26.301 1.00 88.00 277 GLU A N 1
ATOM 2140 C CA . GLU A 1 277 ? -12.699 15.930 25.143 1.00 88.00 277 GLU A CA 1
ATOM 2141 C C . GLU A 1 277 ? -13.832 14.968 24.760 1.00 88.00 277 GLU A C 1
ATOM 2143 O O . GLU A 1 277 ? -13.825 13.786 25.102 1.00 88.00 277 GLU A O 1
ATOM 2148 N N . THR A 1 278 ? -14.823 15.481 24.031 1.00 88.94 278 THR A N 1
ATOM 2149 C CA . THR A 1 278 ? -15.906 14.677 23.435 1.00 88.94 278 THR A CA 1
ATOM 2150 C C . THR A 1 278 ? -15.872 14.687 21.910 1.00 88.94 278 THR A C 1
ATOM 2152 O O . THR A 1 278 ? -16.453 13.808 21.275 1.00 88.94 278 THR A O 1
ATOM 2155 N N . ALA A 1 279 ? -15.192 15.661 21.306 1.00 92.88 279 ALA A N 1
ATOM 2156 C CA . ALA A 1 279 ? -15.007 15.731 19.866 1.00 92.88 279 ALA A CA 1
ATOM 2157 C C . ALA A 1 279 ? -13.797 14.875 19.450 1.00 92.88 279 ALA A C 1
ATOM 2159 O O . ALA A 1 279 ? -12.750 14.973 20.091 1.00 92.88 279 ALA A O 1
ATOM 2160 N N . PRO A 1 280 ? -13.911 14.042 18.404 1.00 92.88 280 PRO A N 1
ATOM 2161 C CA . PRO A 1 280 ? -12.790 13.244 17.925 1.00 92.88 280 PRO A CA 1
ATOM 2162 C C . PRO A 1 280 ? -11.708 14.072 17.232 1.00 92.88 280 PRO A C 1
ATOM 2164 O O . PRO A 1 280 ? -12.008 15.022 16.507 1.00 92.88 280 PRO A O 1
ATOM 2167 N N . ASP A 1 281 ? -10.452 13.636 17.359 1.00 88.81 281 ASP A N 1
ATOM 2168 C CA . ASP A 1 281 ? -9.358 14.155 16.536 1.00 88.81 281 ASP A CA 1
ATOM 2169 C C . ASP A 1 281 ? -9.435 13.584 15.110 1.00 88.81 281 ASP A C 1
ATOM 2171 O O . ASP A 1 281 ? -9.133 12.418 14.846 1.00 88.81 281 ASP A O 1
ATOM 2175 N N . LEU A 1 282 ? -9.833 14.431 14.159 1.00 89.50 282 LEU A N 1
ATOM 2176 C CA . LEU A 1 282 ? -10.020 14.044 12.761 1.00 89.50 282 LEU A CA 1
ATOM 2177 C C . LEU A 1 282 ? -8.724 14.048 11.934 1.00 89.50 282 LEU A C 1
ATOM 2179 O O . LEU A 1 282 ? -8.775 13.693 10.752 1.00 89.50 282 LEU A O 1
ATOM 2183 N N . ALA A 1 283 ? -7.573 14.434 12.500 1.00 85.56 283 ALA A N 1
ATOM 2184 C CA . ALA A 1 283 ? -6.340 14.672 11.746 1.00 85.56 283 ALA A CA 1
ATOM 2185 C C . ALA A 1 283 ? -5.875 13.449 10.941 1.00 85.56 283 ALA A C 1
ATOM 2187 O O . ALA A 1 283 ? -5.480 13.584 9.779 1.00 85.56 283 ALA A O 1
ATOM 2188 N N . MET A 1 284 ? -5.948 12.246 11.522 1.00 80.50 284 MET A N 1
ATOM 2189 C CA . MET A 1 284 ? -5.612 11.009 10.811 1.00 80.50 284 MET A CA 1
ATOM 2190 C C . MET A 1 284 ? -6.653 10.684 9.740 1.00 80.50 284 MET A C 1
ATOM 2192 O O . MET A 1 284 ? -6.287 10.451 8.587 1.00 80.50 284 MET A O 1
ATOM 2196 N N . THR A 1 285 ? -7.939 10.693 10.094 1.00 83.75 285 THR A N 1
ATOM 2197 C CA . THR A 1 285 ? -9.017 10.334 9.160 1.00 83.75 285 THR A CA 1
ATOM 2198 C C . THR A 1 285 ? -9.032 11.258 7.937 1.00 83.75 285 THR A C 1
ATOM 2200 O O . THR A 1 285 ? -9.188 10.787 6.810 1.00 83.75 285 THR A O 1
ATOM 2203 N N . ARG A 1 286 ? -8.730 12.553 8.112 1.00 84.25 286 ARG A N 1
ATOM 2204 C CA . ARG A 1 286 ? -8.621 13.529 7.014 1.00 84.25 286 ARG A CA 1
ATOM 2205 C C . ARG A 1 286 ? -7.540 13.190 5.991 1.00 84.25 286 ARG A C 1
ATOM 2207 O O . ARG A 1 286 ? -7.719 13.480 4.814 1.00 84.25 286 ARG A O 1
ATOM 2214 N N . ARG A 1 287 ? -6.442 12.541 6.399 1.00 79.19 287 ARG A N 1
ATOM 2215 C CA . ARG A 1 287 ? -5.389 12.101 5.461 1.00 79.19 287 ARG A CA 1
ATOM 2216 C C . ARG A 1 287 ? -5.878 11.010 4.510 1.00 79.19 287 ARG A C 1
ATOM 2218 O O . ARG A 1 287 ? -5.395 10.937 3.385 1.00 79.19 287 ARG A O 1
ATOM 2225 N N . TYR A 1 288 ? -6.816 10.175 4.956 1.00 73.56 288 TYR A N 1
ATOM 2226 C CA . TYR A 1 288 ? -7.374 9.079 4.160 1.00 73.56 288 TYR A CA 1
ATOM 2227 C C . TYR A 1 288 ? -8.657 9.466 3.414 1.00 73.56 288 TYR A C 1
ATOM 2229 O O . TYR A 1 288 ? -8.985 8.834 2.413 1.00 73.56 288 TYR A O 1
ATOM 2237 N N . ALA A 1 289 ? -9.349 10.513 3.865 1.00 79.00 289 ALA A N 1
ATOM 2238 C CA . ALA A 1 289 ? -10.563 11.036 3.249 1.00 79.00 289 ALA A CA 1
ATOM 2239 C C . ALA A 1 289 ? -10.501 12.571 3.071 1.00 79.00 289 ALA A C 1
ATOM 2241 O O . ALA A 1 289 ? -11.290 13.293 3.681 1.00 79.00 289 ALA A O 1
ATOM 2242 N N . PRO A 1 290 ? -9.569 13.097 2.250 1.00 80.06 290 PRO A N 1
ATOM 2243 C CA . PRO A 1 290 ? -9.358 14.542 2.109 1.00 80.06 290 PRO A CA 1
ATOM 2244 C C . PRO A 1 290 ? -10.543 15.280 1.472 1.00 80.06 290 PRO A C 1
ATOM 2246 O O . PRO A 1 290 ? -10.716 16.468 1.714 1.00 80.06 290 PRO A O 1
ATOM 2249 N N . GLU A 1 291 ? -11.362 14.575 0.690 1.00 83.69 291 GLU A N 1
ATOM 2250 C CA . GLU A 1 291 ? -12.490 15.145 -0.060 1.00 83.69 291 GLU A CA 1
ATOM 2251 C C . GLU A 1 291 ? -13.802 15.209 0.743 1.00 83.69 291 GLU A C 1
ATOM 2253 O O . GLU A 1 291 ? -14.793 15.750 0.255 1.00 83.69 291 GLU A O 1
ATOM 2258 N N . LEU A 1 292 ? -13.850 14.621 1.946 1.00 85.00 292 LEU A N 1
ATOM 2259 C CA . LEU A 1 292 ? -15.056 14.605 2.777 1.00 85.00 292 LEU A CA 1
ATOM 2260 C C . LEU A 1 292 ? -15.131 15.848 3.673 1.00 85.00 292 LEU A C 1
ATOM 2262 O O . LEU A 1 292 ? -14.115 16.298 4.215 1.00 85.00 292 LEU A O 1
ATOM 2266 N N . SER A 1 293 ? -16.345 16.373 3.866 1.00 89.56 293 SER A N 1
ATOM 2267 C CA . SER A 1 293 ? -16.618 17.403 4.877 1.00 89.56 293 SER A CA 1
ATOM 2268 C C . SER A 1 293 ? -16.472 16.836 6.293 1.00 89.56 293 SER A C 1
ATOM 2270 O O . SER A 1 293 ? -16.466 15.620 6.491 1.00 89.56 293 SER A O 1
ATOM 2272 N N . ASP A 1 294 ? -16.372 17.705 7.299 1.00 89.06 294 ASP A N 1
ATOM 2273 C CA . ASP A 1 294 ? -16.276 17.265 8.697 1.00 89.06 294 ASP A CA 1
ATOM 2274 C C . ASP A 1 294 ? -17.508 16.476 9.133 1.00 89.06 294 ASP A C 1
ATOM 2276 O O . ASP A 1 294 ? -17.368 15.438 9.772 1.00 89.06 294 ASP A O 1
ATOM 2280 N N . GLU A 1 295 ? -18.698 16.892 8.703 1.00 90.19 295 GLU A N 1
ATOM 2281 C CA . GLU A 1 295 ? -19.944 16.167 8.960 1.00 90.19 295 GLU A CA 1
ATOM 2282 C C . GLU A 1 295 ? -19.917 14.769 8.335 1.00 90.19 295 GLU A C 1
ATOM 2284 O O . GLU A 1 295 ? -20.344 13.799 8.958 1.00 90.19 295 GLU A O 1
ATOM 2289 N N . GLN A 1 296 ? -19.376 14.645 7.120 1.00 87.88 296 GLN A N 1
ATOM 2290 C CA . GLN A 1 296 ? -19.244 13.355 6.442 1.00 87.88 296 GLN A CA 1
ATOM 2291 C C . GLN A 1 296 ? -18.207 12.451 7.112 1.00 87.88 296 GLN A C 1
ATOM 2293 O O . GLN A 1 296 ? -18.401 11.240 7.152 1.00 87.88 296 GLN A O 1
ATOM 2298 N N . ILE A 1 297 ? -17.120 13.016 7.646 1.00 88.88 297 ILE A N 1
ATOM 2299 C CA . ILE A 1 297 ? -16.113 12.256 8.396 1.00 88.88 297 ILE A CA 1
ATOM 2300 C C . ILE A 1 297 ? -16.678 11.777 9.731 1.00 88.88 297 ILE A C 1
ATOM 2302 O O . ILE A 1 297 ? -16.480 10.621 10.089 1.00 88.88 297 ILE A O 1
ATOM 2306 N N . LEU A 1 298 ? -17.391 12.642 10.452 1.00 91.06 298 LEU A N 1
ATOM 2307 C CA . LEU A 1 298 ? -18.024 12.304 11.728 1.00 91.06 298 LEU A CA 1
ATOM 2308 C C . LEU A 1 298 ? -19.095 11.213 11.585 1.00 91.06 298 LEU A C 1
ATOM 2310 O O . LEU A 1 298 ? -19.381 10.519 12.553 1.00 91.06 298 LEU A O 1
ATOM 2314 N N . ALA A 1 299 ? -19.663 11.043 10.390 1.00 89.19 299 ALA A N 1
ATOM 2315 C CA . ALA A 1 299 ? -20.613 9.977 10.085 1.00 89.19 299 ALA A CA 1
ATOM 2316 C C . ALA A 1 299 ? -19.953 8.616 9.769 1.00 89.19 299 ALA A C 1
ATOM 2318 O O . ALA A 1 299 ? -20.658 7.622 9.597 1.00 89.19 299 ALA A O 1
ATOM 2319 N N . LEU A 1 300 ? -18.621 8.539 9.656 1.00 89.69 300 LEU A N 1
ATOM 2320 C CA . LEU A 1 300 ? -17.929 7.277 9.390 1.00 89.69 300 LEU A CA 1
ATOM 2321 C C . LEU A 1 300 ? -17.910 6.393 10.640 1.00 89.69 300 LEU A C 1
ATOM 2323 O O . LEU A 1 300 ? -17.534 6.834 11.718 1.00 89.69 300 LEU A O 1
ATOM 2327 N N . HIS A 1 301 ? -18.176 5.097 10.468 1.00 92.44 301 HIS A N 1
ATOM 2328 C CA . HIS A 1 301 ? -18.142 4.113 11.559 1.00 92.44 301 HIS A CA 1
ATOM 2329 C C . HIS A 1 301 ? -16.760 3.962 12.229 1.00 92.44 301 HIS A C 1
ATOM 2331 O O . HIS A 1 301 ? -16.653 3.442 13.335 1.00 92.44 301 HIS A O 1
ATOM 2337 N N . SER A 1 302 ? -15.682 4.388 11.562 1.00 91.19 302 SER A N 1
ATOM 2338 C CA . SER A 1 302 ? -14.328 4.393 12.129 1.00 91.19 302 SER A CA 1
ATOM 2339 C C . SER A 1 302 ? -14.035 5.620 13.004 1.00 91.19 302 SER A C 1
ATOM 2341 O O . SER A 1 302 ? -12.942 5.713 13.565 1.00 91.19 302 SER A O 1
ATOM 2343 N N . VAL A 1 303 ? -14.969 6.569 13.104 1.00 93.12 303 VAL A N 1
ATOM 2344 C CA . VAL A 1 303 ? -14.839 7.816 13.863 1.00 93.12 303 VAL A CA 1
ATOM 2345 C C . VAL A 1 303 ? -15.810 7.768 15.034 1.00 93.12 303 VAL A C 1
ATOM 2347 O O . VAL A 1 303 ? -17.021 7.732 14.851 1.00 93.12 303 VAL A O 1
ATOM 2350 N N . LEU A 1 304 ? -15.272 7.759 16.251 1.00 94.50 304 LEU A N 1
ATOM 2351 C CA . LEU A 1 304 ? -16.068 7.668 17.473 1.00 94.50 304 LEU A CA 1
ATOM 2352 C C . LEU A 1 304 ? -16.059 9.017 18.183 1.00 94.50 304 LEU A C 1
ATOM 2354 O O . LEU A 1 304 ? -15.004 9.621 18.333 1.00 94.50 304 LEU A O 1
ATOM 2358 N N . GLY A 1 305 ? -17.220 9.485 18.632 1.00 94.12 305 GLY A N 1
ATOM 2359 C CA . GLY A 1 305 ? -17.363 10.724 19.395 1.00 94.12 305 GLY A CA 1
ATOM 2360 C C . GLY A 1 305 ? -18.122 10.496 20.698 1.00 94.12 305 GLY A C 1
ATOM 2361 O O . GLY A 1 305 ? -18.821 9.497 20.851 1.00 94.12 305 GLY A O 1
ATOM 2362 N N . GLY A 1 306 ? -17.993 11.444 21.620 1.00 95.00 306 GLY A N 1
ATOM 2363 C CA . GLY A 1 306 ? -18.661 11.416 22.918 1.00 95.00 306 GLY A CA 1
ATOM 2364 C C . GLY A 1 306 ? -17.772 10.946 24.067 1.00 95.00 306 GLY A C 1
ATOM 2365 O O . GLY A 1 306 ? -16.552 10.833 23.965 1.00 95.00 306 GLY A O 1
ATOM 2366 N N . SER A 1 307 ? -18.412 10.731 25.207 1.00 94.38 307 SER A N 1
ATOM 2367 C CA . SER A 1 307 ? -17.808 10.194 26.423 1.00 94.38 307 SER A CA 1
ATOM 2368 C C . SER A 1 307 ? -17.418 8.717 26.264 1.00 94.38 307 SER A C 1
ATOM 2370 O O . SER A 1 307 ? -17.972 8.018 25.413 1.00 94.38 307 SER A O 1
ATOM 2372 N N . PRO A 1 308 ? -16.526 8.181 27.121 1.00 92.81 308 PRO A N 1
ATOM 2373 C CA . PRO A 1 308 ? -16.144 6.770 27.063 1.00 92.81 308 PRO A CA 1
ATOM 2374 C C . PRO A 1 308 ? -17.322 5.786 27.086 1.00 92.81 308 PRO A C 1
ATOM 2376 O O . PRO A 1 308 ? -17.276 4.762 26.408 1.00 92.81 308 PRO A O 1
ATOM 2379 N N . ARG A 1 309 ? -18.392 6.120 27.815 1.00 93.56 309 ARG A N 1
ATOM 2380 C CA . ARG A 1 309 ? -19.615 5.316 27.876 1.00 93.56 309 ARG A CA 1
ATOM 2381 C C . ARG A 1 309 ? -20.410 5.352 26.571 1.00 93.56 309 ARG A C 1
ATOM 2383 O O . ARG A 1 309 ? -20.810 4.304 26.090 1.00 93.56 309 ARG A O 1
ATOM 2390 N N . GLU A 1 310 ? -20.587 6.526 25.966 1.00 95.56 310 GLU A N 1
ATOM 2391 C CA . GLU A 1 310 ? -21.269 6.652 24.664 1.00 95.56 310 GLU A CA 1
ATOM 2392 C C . GLU A 1 310 ? -20.499 5.924 23.553 1.00 95.56 310 GLU A C 1
ATOM 2394 O O . GLU A 1 310 ? -21.092 5.287 22.678 1.00 95.56 310 GLU A O 1
ATOM 2399 N N . ILE A 1 311 ? -19.166 5.962 23.616 1.00 95.50 311 ILE A N 1
ATOM 2400 C CA . ILE A 1 311 ? -18.307 5.189 22.719 1.00 95.50 311 ILE A CA 1
ATOM 2401 C C . ILE A 1 311 ? -18.511 3.685 22.958 1.00 95.50 311 ILE A C 1
ATOM 2403 O O . ILE A 1 311 ? -18.686 2.943 21.995 1.00 95.50 311 ILE A O 1
ATOM 2407 N N . ALA A 1 312 ? -18.534 3.223 24.211 1.00 94.44 312 ALA A N 1
ATOM 2408 C CA . ALA A 1 312 ? -18.785 1.816 24.532 1.00 94.44 312 ALA A CA 1
ATOM 2409 C C . ALA A 1 312 ? -20.161 1.341 24.033 1.00 94.44 312 ALA A C 1
ATOM 2411 O O . ALA A 1 312 ? -20.245 0.289 23.399 1.00 94.44 312 ALA A O 1
ATOM 2412 N N . ASP A 1 313 ? -21.208 2.145 24.233 1.00 96.25 313 ASP A N 1
ATOM 2413 C CA . ASP A 1 313 ? -22.560 1.876 23.729 1.00 96.25 313 ASP A CA 1
ATOM 2414 C C . ASP A 1 313 ? -22.569 1.773 22.191 1.00 96.25 313 ASP A C 1
ATOM 2416 O O . ASP A 1 313 ? -23.176 0.862 21.622 1.00 96.25 313 ASP A O 1
ATOM 2420 N N . THR A 1 314 ? -21.830 2.653 21.508 1.00 95.88 314 THR A N 1
ATOM 2421 C CA . THR A 1 314 ? -21.669 2.620 20.044 1.00 95.88 314 THR A CA 1
ATOM 2422 C C . THR A 1 314 ? -20.998 1.323 19.580 1.00 95.88 314 THR A C 1
ATOM 2424 O O . THR A 1 314 ? -21.489 0.659 18.666 1.00 95.88 314 THR A O 1
ATOM 2427 N N . LEU A 1 315 ? -19.903 0.918 20.230 1.00 94.56 315 LEU A N 1
ATOM 2428 C CA . LEU A 1 315 ? -19.175 -0.309 19.891 1.00 94.56 315 LEU A CA 1
ATOM 2429 C C . LEU A 1 315 ? -19.995 -1.574 20.181 1.00 94.56 315 LEU A C 1
ATOM 2431 O O . LEU A 1 315 ? -19.953 -2.526 19.399 1.00 94.56 315 LEU A O 1
ATOM 2435 N N . ALA A 1 316 ? -20.772 -1.579 21.267 1.00 93.44 316 ALA A N 1
ATOM 2436 C CA . ALA A 1 316 ? -21.728 -2.645 21.553 1.00 93.44 316 ALA A CA 1
ATOM 2437 C C . ALA A 1 316 ? -22.796 -2.736 20.451 1.00 93.44 316 ALA A C 1
ATOM 2439 O O . ALA A 1 316 ? -23.068 -3.827 19.951 1.00 93.44 316 ALA A O 1
ATOM 2440 N N . GLY A 1 317 ? -23.310 -1.593 19.986 1.00 94.75 317 GLY A N 1
ATOM 2441 C CA . GLY A 1 317 ? -24.209 -1.528 18.835 1.00 94.75 317 GLY A CA 1
ATOM 2442 C C . GLY A 1 317 ? -23.586 -2.095 17.556 1.00 94.75 317 GLY A C 1
ATOM 2443 O O . GLY A 1 317 ? -24.246 -2.831 16.827 1.00 94.75 317 GLY A O 1
ATOM 2444 N N . TYR A 1 318 ? -22.302 -1.836 17.293 1.00 95.12 318 TYR A N 1
ATOM 2445 C CA . TYR A 1 318 ? -21.616 -2.402 16.123 1.00 95.12 318 TYR A CA 1
ATOM 2446 C C . TYR A 1 318 ? -21.492 -3.922 16.180 1.00 95.12 318 TYR A C 1
ATOM 2448 O O . TYR A 1 318 ? -21.618 -4.589 15.149 1.00 95.12 318 TYR A O 1
ATOM 2456 N N . ARG A 1 319 ? -21.284 -4.487 17.372 1.00 92.56 319 ARG A N 1
ATOM 2457 C CA . ARG A 1 319 ? -21.324 -5.938 17.561 1.00 92.56 319 ARG A CA 1
ATOM 2458 C C . ARG A 1 319 ? -22.703 -6.496 17.236 1.00 92.56 319 ARG A C 1
ATOM 2460 O O . ARG A 1 319 ? -22.796 -7.484 16.517 1.00 92.56 319 ARG A O 1
ATOM 2467 N N . ASP A 1 320 ? -23.753 -5.856 17.734 1.00 93.12 320 ASP A N 1
ATOM 2468 C CA . ASP A 1 320 ? -25.115 -6.371 17.617 1.00 93.12 320 ASP A CA 1
ATOM 2469 C C . ASP A 1 320 ? -25.677 -6.223 16.188 1.00 93.12 320 ASP A C 1
ATOM 2471 O O . ASP A 1 320 ? -26.382 -7.109 15.708 1.00 93.12 320 ASP A O 1
ATOM 2475 N N . ILE A 1 321 ? -25.337 -5.136 15.486 1.00 94.06 321 ILE A N 1
ATOM 2476 C CA . ILE A 1 321 ? -25.824 -4.847 14.126 1.00 94.06 321 ILE A CA 1
ATOM 2477 C C . ILE A 1 321 ? -24.962 -5.541 13.062 1.00 94.06 321 ILE A C 1
ATOM 2479 O O . ILE A 1 321 ? -25.493 -6.140 12.126 1.00 94.06 321 ILE A O 1
ATOM 2483 N N . TYR A 1 322 ? -23.634 -5.468 13.190 1.00 94.56 322 TYR A N 1
ATOM 2484 C CA . TYR A 1 322 ? -22.704 -5.885 12.133 1.00 94.56 322 TYR A CA 1
ATOM 2485 C C . TYR A 1 322 ? -21.914 -7.155 12.466 1.00 94.56 322 TYR A C 1
ATOM 2487 O O . TYR A 1 322 ? -21.278 -7.723 11.578 1.00 94.56 322 TYR A O 1
ATOM 2495 N N . GLY A 1 323 ? -21.921 -7.607 13.723 1.00 92.56 323 GLY A N 1
ATOM 2496 C CA . GLY A 1 323 ? -21.096 -8.731 14.173 1.00 92.56 323 GLY A CA 1
ATOM 2497 C C . GLY A 1 323 ? -19.620 -8.375 14.377 1.00 92.56 323 GLY A C 1
ATOM 2498 O O . GLY A 1 323 ? -18.779 -9.269 14.392 1.00 92.56 323 GLY A O 1
ATOM 2499 N N . VAL A 1 324 ? -19.275 -7.088 14.512 1.00 95.38 324 VAL A N 1
ATOM 2500 C CA . VAL A 1 324 ? -17.892 -6.658 14.782 1.00 95.38 324 VAL A CA 1
ATOM 2501 C C . VAL A 1 324 ? -17.546 -6.916 16.245 1.00 95.38 324 VAL A C 1
ATOM 2503 O O . VAL A 1 324 ? -18.165 -6.361 17.148 1.00 95.38 324 VAL A O 1
ATOM 2506 N N . THR A 1 325 ? -16.539 -7.750 16.490 1.00 91.69 325 THR A N 1
ATOM 2507 C CA . THR A 1 325 ? -16.144 -8.180 17.845 1.00 91.69 325 THR A CA 1
ATOM 2508 C C . THR A 1 325 ? -14.740 -7.732 18.233 1.00 91.69 325 THR A C 1
ATOM 2510 O O . THR A 1 325 ? -14.288 -8.013 19.340 1.00 91.69 325 THR A O 1
ATOM 2513 N N . SER A 1 326 ? -14.043 -7.053 17.325 1.00 93.81 326 SER A N 1
ATOM 2514 C CA . SER A 1 326 ? -12.627 -6.731 17.436 1.00 93.81 326 SER A CA 1
ATOM 2515 C C . SER A 1 326 ? -12.376 -5.318 16.935 1.00 93.81 326 SER A C 1
ATOM 2517 O O . SER A 1 326 ? -12.925 -4.908 15.913 1.00 93.81 326 SER A O 1
ATOM 2519 N N . PHE A 1 327 ? -11.544 -4.558 17.642 1.00 93.50 327 PHE A N 1
ATOM 2520 C CA . PHE A 1 327 ? -11.291 -3.157 17.319 1.00 93.50 327 PHE A CA 1
ATOM 2521 C C . PHE A 1 327 ? -9.797 -2.865 17.350 1.00 93.50 327 PHE A C 1
ATOM 2523 O O . PHE A 1 327 ? -9.094 -3.268 18.274 1.00 93.50 327 PHE A O 1
ATOM 2530 N N . THR A 1 328 ? -9.319 -2.152 16.334 1.00 91.94 328 THR A N 1
ATOM 2531 C CA . THR A 1 328 ? -7.937 -1.674 16.254 1.00 91.94 328 THR A CA 1
ATOM 2532 C C . THR A 1 328 ? -7.935 -0.171 16.486 1.00 91.94 328 THR A C 1
ATOM 2534 O O . THR A 1 328 ? -8.556 0.562 15.721 1.00 91.94 328 THR A O 1
ATOM 2537 N N . VAL A 1 329 ? -7.235 0.293 17.518 1.00 89.81 329 VAL A N 1
ATOM 2538 C CA . VAL A 1 329 ? -7.135 1.717 17.877 1.00 89.81 329 VAL A CA 1
ATOM 2539 C C . VAL A 1 329 ? -5.704 2.217 17.712 1.00 89.81 329 VAL A C 1
ATOM 2541 O O . VAL A 1 329 ? -4.755 1.436 17.776 1.00 89.81 329 VAL A O 1
ATOM 2544 N N . GLN A 1 330 ? -5.548 3.518 17.475 1.00 81.31 330 GLN A N 1
ATOM 2545 C CA . GLN A 1 330 ? -4.236 4.154 17.367 1.00 81.31 330 GLN A CA 1
ATOM 2546 C C . GLN A 1 330 ? -3.617 4.403 18.747 1.00 81.31 330 GLN A C 1
ATOM 2548 O O . GLN A 1 330 ? -4.329 4.641 19.723 1.00 81.31 330 GLN A O 1
ATOM 2553 N N . ASP A 1 331 ? -2.284 4.385 18.804 1.00 79.19 331 ASP A N 1
ATOM 2554 C CA . ASP A 1 331 ? -1.493 4.535 20.035 1.00 79.19 331 ASP A CA 1
ATOM 2555 C C . ASP A 1 331 ? -1.812 5.835 20.796 1.00 79.19 331 ASP A C 1
ATOM 2557 O O . ASP A 1 331 ? -1.998 5.837 22.010 1.00 79.19 331 ASP A O 1
ATOM 2561 N N . ASN A 1 332 ? -2.009 6.934 20.066 1.00 77.38 332 ASN A N 1
ATOM 2562 C CA . ASN A 1 332 ? -2.368 8.239 20.628 1.00 77.38 332 ASN A CA 1
ATOM 2563 C C . ASN A 1 332 ? -3.745 8.275 21.320 1.00 77.38 332 ASN A C 1
ATOM 2565 O O . ASN A 1 332 ? -4.043 9.246 22.008 1.00 77.38 332 ASN A O 1
ATOM 2569 N N . HIS A 1 333 ? -4.588 7.253 21.146 1.00 79.75 333 HIS A N 1
ATOM 2570 C CA . HIS A 1 333 ? -5.911 7.169 21.770 1.00 79.75 333 HIS A CA 1
ATOM 2571 C C . HIS A 1 333 ? -5.981 6.158 22.923 1.00 79.75 333 HIS A C 1
ATOM 2573 O O . HIS A 1 333 ? -7.056 5.983 23.501 1.00 79.75 333 HIS A O 1
ATOM 2579 N N . LEU A 1 334 ? -4.872 5.496 23.276 1.00 81.94 334 LEU A N 1
ATOM 2580 C CA . LEU A 1 334 ? -4.865 4.412 24.265 1.00 81.94 334 LEU A CA 1
ATOM 2581 C C . LEU A 1 334 ? -5.417 4.833 25.630 1.00 81.94 334 LEU A C 1
ATOM 2583 O O . LEU A 1 334 ? -6.239 4.109 26.191 1.00 81.94 334 LEU A O 1
ATOM 2587 N N . ASP A 1 335 ? -5.024 6.002 26.137 1.00 80.75 335 ASP A N 1
ATOM 2588 C CA . ASP A 1 335 ? -5.424 6.456 27.475 1.00 80.75 335 ASP A CA 1
ATOM 2589 C C . ASP A 1 335 ? -6.937 6.679 27.583 1.00 80.75 335 ASP A C 1
ATOM 2591 O O . ASP A 1 335 ? -7.575 6.263 28.555 1.00 80.75 335 ASP A O 1
ATOM 2595 N N . ASN A 1 336 ? -7.549 7.285 26.560 1.00 83.38 336 ASN A N 1
ATOM 2596 C CA . ASN A 1 336 ? -8.996 7.476 26.546 1.00 83.38 336 ASN A CA 1
ATOM 2597 C C . ASN A 1 336 ? -9.732 6.158 26.250 1.00 83.38 336 ASN A C 1
ATOM 2599 O O . ASN A 1 336 ? -10.738 5.846 26.888 1.00 83.38 336 ASN A O 1
ATOM 2603 N N . PHE A 1 337 ? -9.204 5.330 25.344 1.00 87.88 337 PHE A N 1
ATOM 2604 C CA . PHE A 1 337 ? -9.813 4.042 25.013 1.00 87.88 337 PHE A CA 1
ATOM 2605 C C . PHE A 1 337 ? -9.768 3.044 26.178 1.00 87.88 337 PHE A C 1
ATOM 2607 O O . PHE A 1 337 ? -10.686 2.242 26.336 1.00 87.88 337 PHE A O 1
ATOM 2614 N N . ALA A 1 338 ? -8.771 3.122 27.063 1.00 88.69 338 ALA A N 1
ATOM 2615 C CA . ALA A 1 338 ? -8.736 2.325 28.289 1.00 88.69 338 ALA A CA 1
ATOM 2616 C C . ALA A 1 338 ? -9.980 2.551 29.171 1.00 88.69 338 ALA A C 1
ATOM 2618 O O . ALA A 1 338 ? -10.467 1.612 29.804 1.00 88.69 338 ALA A O 1
ATOM 2619 N N . LYS A 1 339 ? -10.539 3.769 29.169 1.00 88.88 339 LYS A N 1
ATOM 2620 C CA . LYS A 1 339 ? -11.792 4.091 29.870 1.00 88.88 339 LYS A CA 1
ATOM 2621 C C . LYS A 1 339 ? -12.998 3.463 29.177 1.00 88.88 339 LYS A C 1
ATOM 2623 O O . LYS A 1 339 ? -13.865 2.930 29.854 1.00 88.88 339 LYS A O 1
ATOM 2628 N N . VAL A 1 340 ? -13.016 3.444 27.843 1.00 90.06 340 VAL A N 1
ATOM 2629 C CA . VAL A 1 340 ? -14.047 2.744 27.052 1.00 90.06 340 VAL A CA 1
ATOM 2630 C C . VAL A 1 340 ? -14.048 1.248 27.374 1.00 90.06 340 VAL A C 1
ATOM 2632 O O . VAL A 1 340 ? -15.101 0.660 27.594 1.00 90.06 340 VAL A O 1
ATOM 2635 N N . ILE A 1 341 ? -12.867 0.626 27.472 1.00 86.88 341 ILE A N 1
ATOM 2636 C CA . ILE A 1 341 ? -12.734 -0.794 27.841 1.00 86.88 341 ILE A CA 1
ATOM 2637 C C . ILE A 1 341 ? -13.352 -1.074 29.216 1.00 86.88 341 ILE A C 1
ATOM 2639 O O . ILE A 1 341 ? -13.919 -2.147 29.414 1.00 86.88 341 ILE A O 1
ATOM 2643 N N . ALA A 1 342 ? -13.244 -0.143 30.168 1.00 85.75 342 ALA A N 1
ATOM 2644 C CA . ALA A 1 342 ? -13.857 -0.300 31.484 1.00 85.75 342 ALA A CA 1
ATOM 2645 C C . ALA A 1 342 ? -15.393 -0.297 31.420 1.00 85.75 342 ALA A C 1
ATOM 2647 O O . ALA A 1 342 ? -16.014 -1.048 32.163 1.00 85.75 342 ALA A O 1
ATOM 2648 N N . GLU A 1 343 ? -15.985 0.487 30.517 1.00 89.75 343 GLU A N 1
ATOM 2649 C CA . GLU A 1 343 ? -17.438 0.551 30.293 1.00 89.75 343 GLU A CA 1
ATOM 2650 C C . GLU A 1 343 ? -17.978 -0.659 29.501 1.00 89.75 343 GLU A C 1
ATOM 2652 O O . GLU A 1 343 ? -19.162 -0.970 29.580 1.00 89.75 343 GLU A O 1
ATOM 2657 N N . LEU A 1 344 ? -17.122 -1.366 28.749 1.00 80.31 344 LEU A N 1
ATOM 2658 C CA . LEU A 1 344 ? -17.483 -2.573 27.985 1.00 80.31 344 LEU A CA 1
ATOM 2659 C C . LEU A 1 344 ? -17.492 -3.874 28.817 1.00 80.31 344 LEU A C 1
ATOM 2661 O O . LEU A 1 344 ? -17.865 -4.923 28.282 1.00 80.31 344 LEU A O 1
ATOM 2665 N N . ARG A 1 345 ? -17.023 -3.837 30.071 1.00 72.25 345 ARG A N 1
ATOM 2666 C CA . ARG A 1 345 ? -16.901 -5.001 30.971 1.00 72.25 345 ARG A CA 1
ATOM 2667 C C . ARG A 1 345 ? -18.142 -5.210 31.827 1.00 72.25 345 ARG A C 1
ATOM 2669 O O . ARG A 1 345 ? -18.522 -6.392 31.977 1.00 72.25 345 ARG A O 1
#

Organism: Mycobacterium ulcerans (strain Agy99) (NCBI:txid362242)

pLDDT: mean 81.1, std 17.41, range [31.58, 98.0]

Foldseek 3Di:
DPFDKAKAWDQFLCLFPVVCCVLFVPKDDKFKKKFAQWDWAQFAVQTIFIDGHHRDIGITIIITGTPVSVVSVCVVCVPPPAWDWDFGWIATPVGIDTHIYTGGPGPHHDQHDVCRLVSSLVSCVVNVPDPVNSVLSCVSHCVPPDDDDDDADDDDCDPDPVSPCRDPPDDDPPPPPDSPPPPSDDPPVVVLVVVLVVLVVCCVPPVPDFFEFEDDDLSSLLSCLQRGQEYEYALDDDPPDPRRLQVSLVSSCVSNPPCSVSHAYEYEQQWDDAVPAFAIDCVRVCVVVVPDDPVRSCPGLSYHGGALLSSLVSVVVCCVPRVHDHYHYDPNCVVRPVSNVVNND

Secondary structure (DSSP, 8-state):
--PPEEEEEE-SGGG-HHHHHHH-TT-EEEEEEEEEEEEEEEBTTSSEEEEEEEEEEEEEEEEEEEHHHHHHHHHHHTTTTS-EEEEEEEEETTEEEEEEEEE-S---B-PPPTTHHHHHHHHHHHTT--HHHHHHHHTT-GGGS----------S--SSHHHHTTSTT------------TTS---HHHHHHHHHHHHHHHHHH-TTS--EEE-SSHHHHHHHHHH-SEEEE-----TT-SSHHHHHHHHHHHHHGGGGGGPEEEEE--B-BPTT-SSB--HHHHHH-TTS-HHHHHTSTTB--S-HHHHHHHHHHHHHHH-EEEEE--GGGHHHHHHHHHHT-